Protein AF-0000000079816113 (afdb_homodimer)

Organism: NCBI:txid1608957

Solvent-accessible surface area (backbone atoms only — not comparable to full-atom values): 17857 Å² total; per-residue (Å²): 128,82,73,78,71,74,66,78,71,70,50,74,71,55,43,52,23,48,53,23,46,52,44,35,60,36,39,45,56,57,56,45,21,62,51,27,44,90,69,77,34,43,57,66,52,48,49,52,53,52,55,24,66,72,28,72,91,14,44,40,43,50,68,56,51,17,56,72,46,43,36,53,59,64,55,43,51,53,45,50,52,54,36,32,74,72,50,26,32,45,78,40,68,33,91,87,42,70,87,39,47,29,37,31,55,32,73,59,24,49,51,49,51,62,69,40,43,51,45,45,44,49,44,47,33,68,53,46,54,73,5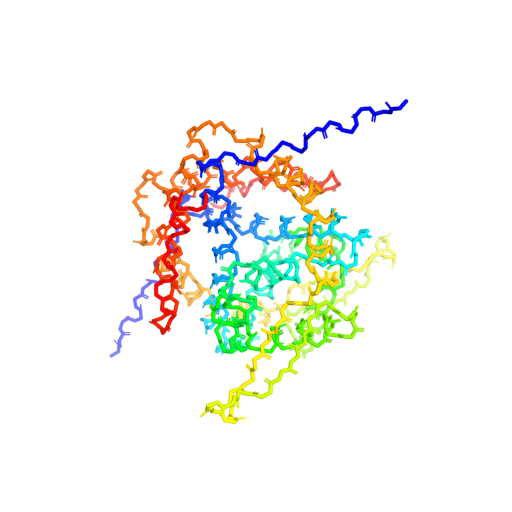7,39,55,74,68,28,42,52,18,33,23,53,29,24,43,42,30,31,63,73,57,53,61,85,82,49,69,76,74,68,68,84,64,82,77,119,128,80,71,77,72,74,64,78,72,71,51,73,69,54,42,52,22,50,53,22,45,52,45,35,61,35,40,45,55,57,56,45,22,62,53,28,45,90,70,77,34,41,56,67,54,48,48,52,54,51,55,23,66,73,28,73,93,14,44,39,43,52,68,56,50,17,56,72,46,42,36,52,60,65,57,43,52,52,46,49,53,54,36,32,76,72,50,26,31,46,80,40,68,33,92,88,43,72,87,38,48,29,37,32,56,30,73,59,24,51,51,50,49,61,68,40,42,53,44,47,44,50,44,47,34,66,53,46,53,72,56,39,55,71,69,30,43,52,19,32,23,54,29,24,44,40,30,33,64,73,56,52,59,86,81,48,69,76,74,68,68,84,62,85,75,120

Nearest PDB structures (foldseek):
  3zpl-assembly2_E  TM=9.167E-01  e=1.700E-12  Streptomyces coelicolor
  3zmd-assembly2_D  TM=9.221E-01  e=2.557E-12  Streptomyces coelicolor
  3zpl-assembly2_F  TM=9.227E-01  e=4.321E-12  Streptomyces coelicolor
  3zpl-assembly1_B  TM=9.334E-01  e=5.783E-12  Streptomyces coelicolor
  8ylg-assembly1_B  TM=8.982E-01  e=1.556E-09  Burkholderia thailandensis

Structure (mmCIF, N/CA/C/O backbone):
data_AF-0000000079816113-model_v1
#
loop_
_entity.id
_entity.type
_entity.pdbx_description
1 polymer 'Transcriptional regulator, MarR family'
#
loop_
_atom_site.group_PDB
_atom_site.id
_atom_site.type_symbol
_atom_site.label_atom_id
_atom_site.label_alt_id
_atom_site.label_comp_id
_atom_site.label_asym_id
_atom_site.label_entity_id
_atom_site.label_seq_id
_atom_site.pdbx_PDB_ins_code
_atom_site.Cartn_x
_atom_site.Cartn_y
_atom_site.Cartn_z
_atom_site.occupancy
_atom_site.B_iso_or_equiv
_atom_site.auth_seq_id
_atom_site.auth_comp_id
_atom_site.auth_asym_id
_atom_site.auth_atom_id
_atom_site.pdbx_PDB_model_num
ATOM 1 N N . MET A 1 1 ? -22.641 22.594 23.359 1 38.19 1 MET A N 1
ATOM 2 C CA . MET A 1 1 ? -21.375 22.922 22.703 1 38.19 1 MET A CA 1
ATOM 3 C C . MET A 1 1 ? -20.469 21.703 22.656 1 38.19 1 MET A C 1
ATOM 5 O O . MET A 1 1 ? -20.062 21.188 23.688 1 38.19 1 MET A O 1
ATOM 9 N N . THR A 1 2 ? -20.625 20.609 21.938 1 50.25 2 THR A N 1
ATOM 10 C CA . THR A 1 2 ? -19.984 19.297 22 1 50.25 2 THR A CA 1
ATOM 11 C C . THR A 1 2 ? -18.469 19.453 22.094 1 50.25 2 THR A C 1
ATOM 13 O O . THR A 1 2 ? -17.844 20.156 21.297 1 50.25 2 THR A O 1
AT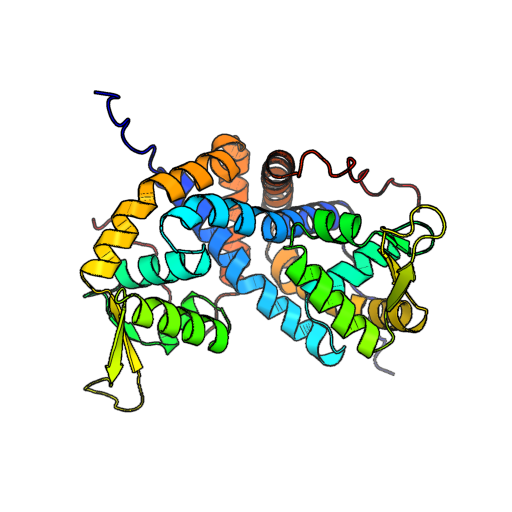OM 16 N N . ASP A 1 3 ? -17.891 19.656 23.188 1 50.06 3 ASP A N 1
ATOM 17 C CA . ASP A 1 3 ? -16.5 19.906 23.531 1 50.06 3 ASP A CA 1
ATOM 18 C C . ASP A 1 3 ? -15.555 19.203 22.562 1 50.06 3 ASP A C 1
ATOM 20 O O . ASP A 1 3 ? -15.57 17.984 22.453 1 50.06 3 ASP A O 1
ATOM 24 N N . ALA A 1 4 ? -15.359 19.797 21.469 1 59.28 4 ALA A N 1
ATOM 25 C CA . ALA A 1 4 ? -14.523 19.219 20.422 1 59.28 4 ALA A CA 1
ATOM 26 C C . ALA A 1 4 ? -13.297 18.531 21 1 59.28 4 ALA A C 1
ATOM 28 O O . ALA A 1 4 ? -12.453 19.172 21.641 1 59.28 4 ALA A O 1
ATOM 29 N N . GLU A 1 5 ? -13.398 17.328 21.547 1 74.31 5 GLU A N 1
ATOM 30 C CA . GLU A 1 5 ? -12.32 16.562 22.156 1 74.31 5 GLU A CA 1
ATOM 31 C C . GLU A 1 5 ? -11.039 16.656 21.328 1 74.31 5 GLU A C 1
ATOM 33 O O . GLU A 1 5 ? -11.102 16.703 20.094 1 74.31 5 GLU A O 1
ATOM 38 N N . GLU A 1 6 ? -9.961 17.172 21.953 1 88.5 6 GLU A N 1
ATOM 39 C CA . GLU A 1 6 ? -8.625 17.266 21.359 1 88.5 6 GLU A CA 1
ATOM 40 C C . GLU A 1 6 ? -8.234 15.984 20.641 1 88.5 6 GLU A C 1
ATOM 42 O O . GLU A 1 6 ? -8.484 14.891 21.141 1 88.5 6 GLU A O 1
ATOM 47 N N . PRO A 1 7 ? -7.844 16.234 19.406 1 91.44 7 PRO A N 1
ATOM 48 C CA . PRO A 1 7 ? -7.402 15.039 18.688 1 91.44 7 PRO A CA 1
ATOM 49 C C . PRO A 1 7 ? -6.414 14.195 19.484 1 91.44 7 PRO A C 1
ATOM 51 O O . PRO A 1 7 ? -5.637 14.734 20.281 1 91.44 7 PRO A O 1
ATOM 54 N N . ARG A 1 8 ? -6.555 12.859 19.531 1 94.44 8 ARG A N 1
ATOM 55 C CA . ARG A 1 8 ? -5.609 11.93 20.141 1 94.44 8 ARG A CA 1
ATOM 56 C C . ARG A 1 8 ? -4.355 11.781 19.281 1 94.44 8 ARG A C 1
ATOM 58 O O . ARG A 1 8 ? -4.156 10.75 18.641 1 94.44 8 ARG A O 1
ATOM 65 N N . TRP A 1 9 ? -3.518 12.727 19.328 1 96.75 9 TRP A N 1
ATOM 66 C CA . TRP A 1 9 ? -2.303 12.727 18.516 1 96.75 9 TRP A CA 1
ATOM 67 C C . TRP A 1 9 ? -1.416 11.531 18.875 1 96.75 9 TRP A C 1
ATOM 69 O O . TRP A 1 9 ? -1.467 11.023 19.984 1 96.75 9 TRP A O 1
ATOM 79 N N . LEU A 1 10 ? -0.651 11.141 17.938 1 97.81 10 LEU A N 1
ATOM 80 C CA . LEU A 1 10 ? 0.252 10.016 18.156 1 97.81 10 LEU A CA 1
ATOM 81 C C . LEU A 1 10 ? 1.446 10.438 19 1 97.81 10 LEU A C 1
ATOM 83 O O . LEU A 1 10 ? 1.984 11.531 18.828 1 97.81 10 LEU A O 1
ATOM 87 N N . ASP A 1 11 ? 1.817 9.578 19.969 1 97.56 11 ASP A N 1
ATOM 88 C CA . ASP A 1 11 ? 3.072 9.844 20.656 1 97.56 11 ASP A CA 1
ATOM 89 C C . ASP A 1 11 ? 4.273 9.484 19.781 1 97.56 11 ASP A C 1
ATOM 91 O O . ASP A 1 11 ? 4.109 8.953 18.688 1 97.56 11 ASP A O 1
ATOM 95 N N . PRO A 1 12 ? 5.516 9.836 20.156 1 96.94 12 PRO A N 1
ATOM 96 C CA . PRO A 1 12 ? 6.688 9.672 19.297 1 96.94 12 PRO A CA 1
ATOM 97 C C . PRO A 1 12 ? 6.891 8.219 18.859 1 96.94 12 PRO A C 1
ATOM 99 O O . PRO A 1 12 ? 7.258 7.969 17.703 1 96.94 12 PRO A O 1
ATOM 102 N N . THR A 1 13 ? 6.652 7.262 19.766 1 97.75 13 THR A N 1
ATOM 103 C CA . THR A 1 13 ? 6.805 5.852 19.422 1 97.75 13 THR A CA 1
ATOM 104 C C . THR A 1 13 ? 5.766 5.426 18.391 1 97.75 13 THR A C 1
ATOM 106 O O . THR A 1 13 ? 6.09 4.738 17.422 1 97.75 13 THR A O 1
ATOM 109 N N . GLN A 1 14 ? 4.531 5.855 18.609 1 98.44 14 GLN A N 1
ATOM 110 C CA . GLN A 1 14 ? 3.441 5.578 17.688 1 98.44 14 GLN A CA 1
ATOM 111 C C . GLN A 1 14 ? 3.701 6.207 16.328 1 98.44 14 GLN A C 1
ATOM 113 O O . GLN A 1 14 ? 3.504 5.566 15.289 1 98.44 14 GLN A O 1
ATOM 118 N N . MET A 1 15 ? 4.16 7.414 16.359 1 97.44 15 MET A N 1
ATOM 119 C CA . MET A 1 15 ? 4.449 8.141 15.133 1 97.44 15 MET A CA 1
ATOM 120 C C . MET A 1 15 ? 5.57 7.453 14.352 1 97.44 15 MET A C 1
ATOM 122 O O . MET A 1 15 ? 5.484 7.305 13.133 1 97.44 15 MET A O 1
ATOM 126 N N . ALA A 1 16 ? 6.586 7.008 15.039 1 96.31 16 ALA A N 1
ATOM 127 C CA . ALA A 1 16 ? 7.699 6.332 14.391 1 96.31 16 ALA A CA 1
ATOM 128 C C . ALA A 1 16 ? 7.23 5.062 13.68 1 96.31 16 ALA A C 1
ATOM 130 O O . ALA A 1 16 ? 7.59 4.82 12.523 1 96.31 16 ALA A O 1
ATOM 131 N N . ALA A 1 17 ? 6.422 4.262 14.359 1 98.19 17 ALA A N 1
ATOM 132 C CA . ALA A 1 17 ? 5.898 3.035 13.766 1 98.19 17 ALA A CA 1
ATOM 133 C C . ALA A 1 17 ? 5.023 3.34 12.555 1 98.19 17 ALA A C 1
ATOM 135 O O . ALA A 1 17 ? 5.125 2.674 11.523 1 98.19 17 ALA A O 1
ATOM 136 N N . TRP A 1 18 ? 4.203 4.359 12.672 1 97.81 18 TRP A N 1
ATOM 137 C CA . TRP A 1 18 ? 3.299 4.762 11.602 1 97.81 18 TRP A CA 1
ATOM 138 C C . TRP A 1 18 ? 4.078 5.211 10.367 1 97.81 18 TRP A C 1
ATOM 140 O O . TRP A 1 18 ? 3.816 4.75 9.258 1 97.81 18 TRP A O 1
ATOM 150 N N . VAL A 1 19 ? 5.043 6.035 10.547 1 93.62 19 VAL A N 1
ATOM 151 C CA . VAL A 1 19 ? 5.824 6.582 9.445 1 93.62 19 VAL A CA 1
ATOM 152 C C . VAL A 1 19 ? 6.566 5.453 8.727 1 93.62 19 VAL A C 1
ATOM 154 O O . VAL A 1 19 ? 6.617 5.426 7.492 1 93.62 19 VAL A O 1
ATOM 157 N N . ARG A 1 20 ? 7.094 4.52 9.469 1 96 20 ARG A N 1
ATOM 158 C CA . ARG A 1 20 ? 7.812 3.4 8.867 1 96 20 ARG A CA 1
ATOM 159 C C . ARG A 1 20 ? 6.859 2.496 8.086 1 96 20 ARG A C 1
ATOM 161 O O . ARG A 1 20 ? 7.207 1.996 7.016 1 96 20 ARG A O 1
ATOM 168 N N . LEU A 1 21 ? 5.668 2.281 8.617 1 97.38 21 LEU A N 1
ATOM 169 C CA . LEU A 1 21 ? 4.668 1.51 7.887 1 97.38 21 LEU A CA 1
ATOM 170 C C . LEU A 1 21 ? 4.289 2.205 6.586 1 97.38 21 LEU A C 1
ATOM 172 O O . LEU A 1 21 ? 4.199 1.563 5.535 1 97.38 21 LEU A O 1
ATOM 176 N N . VAL A 1 22 ? 4.07 3.486 6.617 1 93.56 22 VAL A N 1
ATOM 177 C CA . VAL A 1 22 ? 3.73 4.273 5.438 1 93.56 22 VAL A CA 1
ATOM 178 C C . VAL A 1 22 ? 4.848 4.164 4.402 1 93.56 22 VAL A C 1
ATOM 180 O O . VAL A 1 22 ? 4.582 3.99 3.209 1 93.56 22 VAL A O 1
ATOM 183 N N . GLN A 1 23 ? 6.113 4.234 4.828 1 91.62 23 GLN A N 1
ATOM 184 C CA . GLN A 1 23 ? 7.25 4.09 3.924 1 91.62 23 GLN A CA 1
ATOM 185 C C . GLN A 1 23 ? 7.242 2.727 3.24 1 91.62 23 GLN A C 1
ATOM 187 O O . GLN A 1 23 ? 7.469 2.631 2.031 1 91.62 23 GLN A O 1
ATOM 192 N N . VAL A 1 24 ? 7 1.738 3.994 1 95 24 VAL A N 1
ATOM 193 C CA . VAL A 1 24 ? 6.965 0.392 3.432 1 95 24 VAL A CA 1
ATOM 194 C C . VAL A 1 24 ? 5.832 0.288 2.412 1 95 24 VAL A C 1
ATOM 196 O O . VAL A 1 24 ? 6.023 -0.251 1.318 1 95 24 VAL A O 1
ATOM 199 N N . MET A 1 25 ? 4.676 0.831 2.748 1 92.88 25 MET A N 1
ATOM 200 C CA . MET A 1 25 ? 3.521 0.779 1.854 1 92.88 25 MET A CA 1
ATOM 201 C C . MET A 1 25 ? 3.795 1.548 0.566 1 92.88 25 MET A C 1
ATOM 203 O O . MET A 1 25 ? 3.283 1.19 -0.496 1 92.88 25 MET A O 1
ATOM 207 N N . ALA A 1 26 ? 4.613 2.539 0.647 1 88.31 26 ALA A N 1
ATOM 208 C CA . ALA A 1 26 ? 4.914 3.373 -0.514 1 88.31 26 ALA A CA 1
ATOM 209 C C . ALA A 1 26 ? 6.012 2.75 -1.368 1 88.31 26 ALA A C 1
ATOM 211 O O . ALA A 1 26 ? 5.965 2.812 -2.598 1 88.31 26 ALA A O 1
ATOM 212 N N . TRP A 1 27 ? 6.992 2.107 -0.722 1 90.5 27 TRP A N 1
ATOM 213 C CA . TRP A 1 27 ? 8.234 1.801 -1.425 1 90.5 27 TRP A CA 1
ATOM 214 C C . TRP A 1 27 ? 8.281 0.333 -1.834 1 90.5 27 TRP A C 1
ATOM 216 O O . TRP A 1 27 ? 8.977 -0.033 -2.781 1 90.5 27 TRP A O 1
ATOM 226 N N . LEU A 1 28 ? 7.547 -0.498 -1.197 1 94.06 28 LEU A N 1
ATOM 227 C CA . LEU A 1 28 ? 7.668 -1.932 -1.441 1 94.06 28 LEU A CA 1
ATOM 228 C C . LEU A 1 28 ? 6.965 -2.322 -2.738 1 94.06 28 LEU A C 1
ATOM 230 O O . LEU A 1 28 ? 7.535 -3.037 -3.566 1 94.06 28 LEU A O 1
ATOM 234 N N . PRO A 1 29 ? 5.738 -1.809 -3.043 1 91.69 29 PRO A N 1
ATOM 235 C CA . PRO A 1 29 ? 5.027 -2.256 -4.242 1 91.69 29 PRO A CA 1
ATOM 236 C C . PRO A 1 29 ? 5.793 -1.953 -5.531 1 91.69 29 PRO A C 1
ATOM 238 O O . PRO A 1 29 ? 5.961 -2.836 -6.375 1 91.69 29 PRO A O 1
ATOM 241 N N . PRO A 1 30 ? 6.414 -0.764 -5.703 1 89.62 30 PRO A N 1
ATOM 242 C CA . PRO A 1 30 ? 7.203 -0.535 -6.918 1 89.62 30 PRO A CA 1
ATOM 243 C C . PRO A 1 30 ? 8.391 -1.488 -7.039 1 89.62 30 PRO A C 1
ATOM 245 O O . PRO A 1 30 ? 8.758 -1.883 -8.148 1 89.62 30 PRO A O 1
ATOM 248 N N . LYS A 1 31 ? 8.992 -1.778 -5.922 1 92.81 31 LYS A N 1
ATOM 249 C CA . LYS A 1 31 ? 10.102 -2.729 -5.945 1 92.81 31 LYS A CA 1
ATOM 250 C C . LYS A 1 31 ? 9.633 -4.102 -6.418 1 92.81 31 LYS A C 1
ATOM 252 O O . LYS A 1 31 ? 10.297 -4.738 -7.246 1 92.81 31 LYS A O 1
ATOM 257 N N . LEU A 1 32 ? 8.539 -4.555 -5.938 1 95.81 32 LEU A N 1
ATOM 258 C CA . LEU A 1 32 ? 7.988 -5.844 -6.348 1 95.81 32 LEU A CA 1
ATOM 259 C C . LEU A 1 32 ? 7.559 -5.809 -7.809 1 95.81 32 LEU A C 1
ATOM 261 O O . LEU A 1 32 ? 7.723 -6.797 -8.531 1 95.81 32 LEU A O 1
ATOM 265 N N . ASP A 1 33 ? 7.016 -4.688 -8.273 1 94.81 33 ASP A N 1
ATOM 266 C CA . ASP A 1 33 ? 6.602 -4.527 -9.664 1 94.81 33 ASP A CA 1
ATOM 267 C C . ASP A 1 33 ? 7.785 -4.703 -10.617 1 94.81 33 ASP A C 1
ATOM 269 O O . ASP A 1 33 ? 7.641 -5.266 -11.703 1 94.81 33 ASP A O 1
ATOM 273 N N . GLU A 1 34 ? 8.93 -4.215 -10.18 1 94.44 34 GLU A N 1
ATOM 274 C CA . GLU A 1 34 ? 10.125 -4.34 -11.008 1 94.44 34 GLU A CA 1
ATOM 275 C C . GLU A 1 34 ? 10.43 -5.801 -11.32 1 94.44 34 GLU A C 1
ATOM 277 O O . GLU A 1 34 ? 10.781 -6.137 -12.453 1 94.44 34 GLU A O 1
ATOM 282 N N . ALA A 1 35 ? 10.266 -6.68 -10.344 1 96.44 35 ALA A N 1
ATOM 283 C CA . ALA A 1 35 ? 10.562 -8.102 -10.508 1 96.44 35 ALA A CA 1
ATOM 284 C C . ALA A 1 35 ? 9.516 -8.781 -11.375 1 96.44 35 ALA A C 1
ATOM 286 O O . ALA A 1 35 ? 9.773 -9.836 -11.961 1 96.44 35 ALA A O 1
ATOM 287 N N . LEU A 1 36 ? 8.336 -8.141 -11.508 1 97.94 36 LEU A N 1
ATOM 288 C CA . LEU A 1 36 ? 7.219 -8.781 -12.203 1 97.94 36 LEU A CA 1
ATOM 289 C C . LEU A 1 36 ? 7.07 -8.227 -13.617 1 97.94 36 LEU A C 1
ATOM 291 O O . LEU A 1 36 ? 6.379 -8.82 -14.445 1 97.94 36 LEU A O 1
ATOM 295 N N . LYS A 1 37 ? 7.805 -7.168 -13.859 1 97.25 37 LYS A N 1
ATOM 296 C CA . LYS A 1 37 ? 7.703 -6.465 -15.133 1 97.25 37 LYS A CA 1
ATOM 297 C C . LYS A 1 37 ? 8.023 -7.391 -16.297 1 97.25 37 LYS A C 1
ATOM 299 O O . LYS A 1 37 ? 7.285 -7.434 -17.281 1 97.25 37 LYS A O 1
ATOM 304 N N . PRO A 1 38 ? 9.062 -8.219 -16.219 1 98 38 PRO A N 1
ATOM 305 C CA . PRO A 1 38 ? 9.375 -9.109 -17.344 1 98 38 PRO A CA 1
ATOM 306 C C . PRO A 1 38 ? 8.266 -10.125 -17.625 1 98 38 PRO A C 1
ATOM 308 O O . PRO A 1 38 ? 8.219 -10.703 -18.703 1 98 38 PRO A O 1
ATOM 311 N N . HIS A 1 39 ? 7.383 -10.281 -16.734 1 98.31 39 HIS A N 1
ATOM 312 C CA . HIS A 1 39 ? 6.309 -11.258 -16.891 1 98.31 39 HIS A CA 1
ATOM 313 C C . HIS A 1 39 ? 5.012 -10.586 -17.328 1 98.31 39 HIS A C 1
ATOM 315 O O . HIS A 1 39 ? 3.975 -11.242 -17.453 1 98.31 39 HIS A O 1
ATOM 321 N N . GLY A 1 40 ? 5.09 -9.242 -17.5 1 97.94 40 GLY A N 1
ATOM 322 C CA . GLY A 1 40 ? 3.906 -8.508 -17.922 1 97.94 40 GLY A CA 1
ATOM 323 C C . GLY A 1 40 ? 2.873 -8.352 -16.828 1 97.94 40 GLY A C 1
ATOM 324 O O . GLY A 1 40 ? 1.677 -8.242 -17.094 1 97.94 40 GLY A O 1
ATOM 325 N N . LEU A 1 41 ? 3.293 -8.438 -15.562 1 97.88 41 LEU A N 1
ATOM 326 C CA . LEU A 1 41 ? 2.434 -8.336 -14.391 1 97.88 41 LEU A CA 1
ATOM 327 C C . LEU A 1 41 ? 2.908 -7.219 -13.461 1 97.88 41 LEU A C 1
ATOM 329 O O . LEU A 1 41 ? 4.102 -6.91 -13.422 1 97.88 41 LEU A O 1
ATOM 333 N N . ASN A 1 42 ? 2.041 -6.598 -12.773 1 95.19 42 ASN A N 1
ATOM 334 C CA . ASN A 1 42 ? 2.375 -5.859 -11.562 1 95.19 42 ASN A CA 1
ATOM 335 C C . ASN A 1 42 ? 1.931 -6.605 -10.305 1 95.19 42 ASN A C 1
ATOM 337 O O . ASN A 1 42 ? 1.334 -7.68 -10.398 1 95.19 42 ASN A O 1
ATOM 341 N N . THR A 1 43 ? 2.268 -6.062 -9.203 1 94 43 THR A N 1
ATOM 342 C CA . THR A 1 43 ? 2.045 -6.746 -7.934 1 94 43 THR A CA 1
ATOM 343 C C . THR A 1 43 ? 0.558 -7.008 -7.711 1 94 43 THR A C 1
ATOM 345 O O . THR A 1 43 ? 0.175 -8.078 -7.227 1 94 43 THR A O 1
ATOM 348 N N . PHE A 1 44 ? -0.263 -6.102 -8.094 1 91.69 44 PHE A N 1
ATOM 349 C CA . PHE A 1 44 ? -1.7 -6.262 -7.906 1 91.69 44 PHE A CA 1
ATOM 350 C C . PHE A 1 44 ? -2.242 -7.367 -8.805 1 91.69 44 PHE A C 1
ATOM 352 O O . PHE A 1 44 ? -2.969 -8.25 -8.344 1 91.69 44 PHE A O 1
ATOM 359 N N . GLU A 1 45 ? -1.898 -7.355 -10.047 1 95.06 45 GLU A N 1
ATOM 360 C CA . GLU A 1 45 ? -2.309 -8.383 -10.992 1 95.06 45 GLU A CA 1
ATOM 361 C C . GLU A 1 45 ? -1.807 -9.758 -10.57 1 95.06 45 GLU A C 1
ATOM 363 O O . GLU A 1 45 ? -2.541 -10.75 -10.648 1 95.06 45 GLU A O 1
ATOM 368 N N . TYR A 1 46 ? -0.578 -9.828 -10.156 1 96.25 46 TYR A N 1
ATOM 369 C CA . TYR A 1 46 ? -0.029 -11.078 -9.641 1 96.25 46 TYR A CA 1
ATOM 370 C C . TYR A 1 46 ? -0.86 -11.594 -8.469 1 96.25 46 TYR A C 1
ATOM 372 O O . TYR A 1 46 ? -1.188 -12.781 -8.414 1 96.25 46 TYR A O 1
ATOM 380 N N . GLY A 1 47 ? -1.246 -10.734 -7.562 1 93.44 47 GLY A N 1
ATOM 381 C CA . GLY A 1 47 ? -2.096 -11.094 -6.438 1 93.44 47 GLY A CA 1
ATOM 382 C C . GLY A 1 47 ? -3.439 -11.656 -6.863 1 93.44 47 GLY A C 1
ATOM 383 O O . GLY A 1 47 ? -3.957 -12.586 -6.234 1 93.44 47 GLY A O 1
ATOM 384 N N . ILE A 1 48 ? -3.977 -11.086 -7.855 1 92.81 48 ILE A N 1
ATOM 385 C CA . ILE A 1 48 ? -5.242 -11.586 -8.383 1 92.81 48 ILE A CA 1
ATOM 386 C C . ILE A 1 48 ? -5.066 -13.016 -8.875 1 92.81 48 ILE A C 1
ATOM 388 O O . ILE A 1 48 ? -5.879 -13.891 -8.562 1 92.81 48 ILE A O 1
ATOM 392 N N . LEU A 1 49 ? -4.012 -13.297 -9.648 1 95.5 49 LEU A N 1
ATOM 393 C CA . LEU A 1 49 ? -3.766 -14.641 -10.164 1 95.5 49 LEU A CA 1
ATOM 394 C C . LEU A 1 49 ? -3.551 -15.625 -9.016 1 95.5 49 LEU A C 1
ATOM 396 O O . LEU A 1 49 ? -4.035 -16.75 -9.07 1 95.5 49 LEU A O 1
ATOM 400 N N . VAL A 1 50 ? -2.838 -15.195 -7.992 1 93.56 50 VAL A N 1
ATOM 401 C CA . VAL A 1 50 ? -2.609 -16.031 -6.82 1 93.56 50 VAL A CA 1
ATOM 402 C C . VAL A 1 50 ? -3.941 -16.375 -6.156 1 93.56 50 VAL A C 1
ATOM 404 O O . VAL A 1 50 ? -4.199 -17.531 -5.828 1 93.56 50 VAL A O 1
ATOM 407 N N . SER A 1 51 ? -4.77 -15.336 -5.961 1 91.06 51 SER A N 1
ATOM 408 C CA . SER A 1 51 ? -6.074 -15.539 -5.336 1 91.06 51 SER A CA 1
ATOM 409 C C . SER A 1 51 ? -6.922 -16.531 -6.125 1 91.06 51 SER A C 1
ATOM 411 O O . 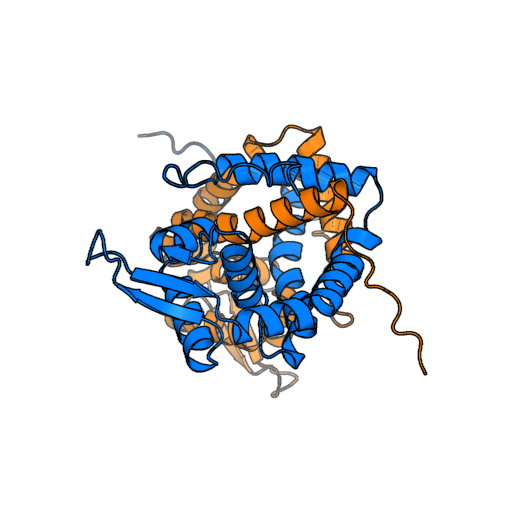SER A 1 51 ? -7.594 -17.375 -5.543 1 91.06 51 SER A O 1
ATOM 413 N N . LEU A 1 52 ? -6.871 -16.422 -7.426 1 93.31 52 LEU A N 1
ATOM 414 C CA . LEU A 1 52 ? -7.625 -17.328 -8.289 1 93.31 52 LEU A CA 1
ATOM 415 C C . LEU A 1 52 ? -7.059 -18.734 -8.211 1 93.31 52 LEU A C 1
ATOM 417 O O . LEU A 1 52 ? -7.812 -19.719 -8.164 1 93.31 52 LEU A O 1
ATOM 421 N N . SER A 1 53 ? -5.762 -18.828 -8.242 1 93.75 53 SER A N 1
ATOM 422 C CA . SER A 1 53 ? -5.102 -20.141 -8.203 1 93.75 53 SER A CA 1
ATOM 423 C C . SER A 1 53 ? -5.434 -20.891 -6.922 1 93.75 53 SER A C 1
ATOM 425 O O . SER A 1 53 ? -5.508 -22.125 -6.922 1 93.75 53 SER A O 1
ATOM 427 N N . ASP A 1 54 ? -5.68 -20.172 -5.84 1 89.25 54 ASP A N 1
ATOM 428 C CA . ASP A 1 54 ? -5.953 -20.766 -4.535 1 89.25 54 ASP A CA 1
ATOM 429 C C . ASP A 1 54 ? -7.426 -21.156 -4.406 1 89.25 54 ASP A C 1
ATOM 431 O O . ASP A 1 54 ? -7.801 -21.891 -3.49 1 89.25 54 ASP A O 1
ATOM 435 N N . ALA A 1 55 ? -8.227 -20.625 -5.262 1 89.62 55 ALA A N 1
ATOM 436 C CA . ALA A 1 55 ? -9.664 -20.875 -5.195 1 89.62 55 ALA A CA 1
ATOM 437 C C . ALA A 1 55 ? -10.016 -22.25 -5.781 1 89.62 55 ALA A C 1
ATOM 439 O O . ALA A 1 55 ? -9.328 -22.734 -6.684 1 89.62 55 ALA A O 1
ATOM 440 N N . PRO A 1 56 ? -11.07 -22.75 -5.234 1 86.56 56 PRO A N 1
ATOM 441 C CA . PRO A 1 56 ? -11.539 -24 -5.855 1 86.56 56 PRO A CA 1
ATOM 442 C C . PRO A 1 56 ? -11.781 -23.859 -7.355 1 86.56 56 PRO A C 1
ATOM 444 O O . PRO A 1 56 ? -12.453 -22.906 -7.789 1 86.56 56 PRO A O 1
ATOM 447 N N . ASN A 1 57 ? -11.211 -24.719 -8.156 1 86.12 57 ASN A N 1
ATOM 448 C CA . ASN A 1 57 ? -11.344 -24.781 -9.602 1 86.12 57 ASN A CA 1
ATOM 449 C C . ASN A 1 57 ? -10.812 -23.531 -10.273 1 86.12 57 ASN A C 1
ATOM 451 O O . ASN A 1 57 ? -11.109 -23.266 -11.445 1 86.12 57 ASN A O 1
ATOM 455 N N . GLY A 1 58 ? -10.219 -22.656 -9.523 1 89 58 GLY A N 1
ATOM 456 C CA . GLY A 1 58 ? -9.664 -21.438 -10.078 1 89 58 GLY A CA 1
ATOM 457 C C . GLY A 1 58 ? -10.727 -20.391 -10.406 1 89 58 GLY A C 1
ATOM 458 O O . GLY A 1 58 ? -10.516 -19.547 -11.273 1 89 58 GLY A O 1
ATOM 459 N N . GLN A 1 59 ? -11.867 -20.547 -9.758 1 89.62 59 GLN A N 1
ATOM 460 C CA . GLN A 1 59 ? -12.992 -19.672 -10.039 1 89.62 59 GLN A CA 1
ATOM 461 C C . GLN A 1 59 ? -13.391 -18.859 -8.805 1 89.62 59 GLN A C 1
ATOM 463 O O . GLN A 1 59 ? -13.414 -19.391 -7.695 1 89.62 59 GLN A O 1
ATOM 468 N N . VAL A 1 60 ? -13.523 -17.594 -9.016 1 89.25 60 VAL A N 1
ATOM 469 C CA . VAL A 1 60 ? -13.922 -16.719 -7.918 1 89.25 60 VAL A CA 1
ATOM 470 C C . VAL A 1 60 ? -14.898 -15.672 -8.43 1 89.25 60 VAL A C 1
ATOM 472 O O . VAL A 1 60 ? -14.688 -15.086 -9.5 1 89.25 60 VAL A O 1
ATOM 475 N N . PRO A 1 61 ? -16.016 -15.43 -7.746 1 87 61 PRO A N 1
ATOM 476 C CA . PRO A 1 61 ? -16.812 -14.258 -8.109 1 87 61 PRO A CA 1
ATOM 477 C C . PRO A 1 61 ? -16.031 -12.953 -8.039 1 87 61 PRO A C 1
ATOM 479 O O . PRO A 1 61 ? -15.188 -12.781 -7.156 1 87 61 PRO A O 1
ATOM 482 N N . VAL A 1 62 ? -16.328 -12.086 -8.992 1 83 62 VAL A N 1
ATOM 483 C CA . VAL A 1 62 ? -15.648 -10.797 -9.039 1 83 62 VAL A CA 1
ATOM 484 C C . VAL A 1 62 ? -15.797 -10.086 -7.691 1 83 62 VAL A C 1
ATOM 486 O O . VAL A 1 62 ? -14.859 -9.453 -7.207 1 83 62 VAL A O 1
ATOM 489 N N . SER A 1 63 ? -16.938 -10.234 -7.074 1 81.5 63 SER A N 1
ATOM 490 C CA . SER A 1 63 ? -17.203 -9.586 -5.793 1 81.5 63 SER A CA 1
ATOM 491 C C . SER A 1 63 ? -16.281 -10.125 -4.703 1 81.5 63 SER A C 1
ATOM 493 O O . SER A 1 63 ? -15.812 -9.375 -3.848 1 81.5 63 SER A O 1
ATOM 495 N N . THR A 1 64 ? -16.016 -11.398 -4.781 1 82.31 64 THR A N 1
ATOM 496 C CA . THR A 1 64 ? -15.125 -12.039 -3.822 1 82.31 64 THR A CA 1
ATOM 497 C C . THR A 1 64 ? -13.68 -11.594 -4.047 1 82.31 64 THR A C 1
ATOM 499 O O . THR A 1 64 ? -12.945 -11.344 -3.09 1 82.31 64 THR A O 1
ATOM 502 N N . LEU A 1 65 ? -13.328 -11.508 -5.27 1 84.38 65 LEU A N 1
ATOM 503 C CA . LEU A 1 65 ? -11.992 -11.039 -5.617 1 84.38 65 LEU A CA 1
ATOM 504 C C . LEU A 1 65 ? -11.781 -9.602 -5.148 1 84.38 65 LEU A C 1
ATOM 506 O O . LEU A 1 65 ? -10.727 -9.266 -4.609 1 84.38 65 LEU A O 1
ATOM 510 N N . ALA A 1 66 ? -12.797 -8.781 -5.355 1 80.94 66 ALA A N 1
ATOM 511 C CA . ALA A 1 66 ? -12.742 -7.383 -4.934 1 80.94 66 ALA A CA 1
ATOM 512 C C . ALA A 1 66 ? -12.641 -7.27 -3.414 1 80.94 66 ALA A C 1
ATOM 514 O O . ALA A 1 66 ? -11.883 -6.449 -2.895 1 80.94 66 ALA A O 1
ATOM 515 N N . ALA A 1 67 ? -13.344 -8.141 -2.758 1 75.88 67 ALA A N 1
ATOM 516 C CA . ALA A 1 67 ? -13.328 -8.141 -1.298 1 75.88 67 ALA A CA 1
ATOM 517 C C . ALA A 1 67 ? -11.961 -8.555 -0.768 1 75.88 67 ALA A C 1
ATOM 519 O O . ALA A 1 67 ? -11.461 -7.988 0.209 1 75.88 67 ALA A O 1
ATOM 520 N N . ARG A 1 68 ? -11.391 -9.508 -1.472 1 73.56 68 ARG A N 1
ATOM 521 C CA . ARG A 1 68 ? -10.086 -10.016 -1.064 1 73.56 68 ARG A CA 1
ATOM 522 C C . ARG A 1 68 ? -8.984 -9 -1.359 1 73.56 68 ARG A C 1
ATOM 524 O O . ARG A 1 68 ? -8.039 -8.852 -0.581 1 73.56 68 ARG A O 1
ATOM 531 N N . ALA A 1 69 ? -9.188 -8.398 -2.418 1 67.5 69 ALA A N 1
ATOM 532 C CA . ALA A 1 69 ? -8.156 -7.461 -2.842 1 67.5 69 ALA A CA 1
ATOM 533 C C . ALA A 1 69 ? -8.383 -6.086 -2.219 1 67.5 69 ALA A C 1
ATOM 535 O O . ALA A 1 69 ? -7.531 -5.199 -2.332 1 67.5 69 ALA A O 1
ATOM 536 N N . ARG A 1 70 ? -9.586 -6.047 -1.194 1 58.03 70 ARG A N 1
ATOM 537 C CA . ARG A 1 70 ? -10.102 -4.789 -0.664 1 58.03 70 ARG A CA 1
ATOM 538 C C . ARG A 1 70 ? -9.656 -3.609 -1.517 1 58.03 70 ARG A C 1
ATOM 540 O O . ARG A 1 70 ? -9.422 -2.516 -0.998 1 58.03 70 ARG A O 1
ATOM 547 N N . GLY A 1 71 ? -9.164 -3.986 -2.701 1 60.31 71 GLY A N 1
ATOM 548 C CA . GLY A 1 71 ? -9.125 -2.922 -3.689 1 60.31 71 GLY A CA 1
ATOM 549 C C . GLY A 1 71 ? -10.5 -2.426 -4.09 1 60.31 71 GLY A C 1
ATOM 550 O O . GLY A 1 71 ? -11.516 -3.029 -3.73 1 60.31 71 GLY A O 1
ATOM 551 N N . SER A 1 72 ? -10.531 -1.32 -4.477 1 66.75 72 SER A N 1
ATOM 552 C CA . SER A 1 72 ? -11.781 -0.843 -5.066 1 66.75 72 SER A CA 1
ATOM 553 C C . SER A 1 72 ? -12.273 -1.785 -6.156 1 66.75 72 SER A C 1
ATOM 555 O O . SER A 1 72 ? -11.469 -2.41 -6.855 1 66.75 72 SER A O 1
ATOM 557 N N . GLN A 1 73 ? -13.477 -2.125 -6.047 1 75.12 73 GLN A N 1
ATOM 558 C CA . GLN A 1 73 ? -14.125 -2.879 -7.121 1 75.12 73 GLN A CA 1
ATOM 559 C C . GLN A 1 73 ? -13.648 -2.406 -8.492 1 75.12 73 GLN A C 1
ATOM 561 O O . GLN A 1 73 ? -13.406 -3.219 -9.383 1 75.12 73 GLN A O 1
ATOM 566 N N . SER A 1 74 ? -13.398 -1.162 -8.539 1 80.69 74 SER A N 1
ATOM 567 C CA . SER A 1 74 ? -12.938 -0.592 -9.805 1 80.69 74 SER A CA 1
ATOM 568 C C . SER A 1 74 ? -11.531 -1.073 -10.141 1 80.69 74 SER A C 1
ATOM 570 O O . SER A 1 74 ? -11.25 -1.425 -11.289 1 80.69 74 SER A O 1
ATOM 572 N N . ARG A 1 75 ? -10.625 -1.137 -9.148 1 84.12 75 ARG A N 1
ATOM 573 C CA . ARG A 1 75 ? -9.258 -1.58 -9.375 1 84.12 75 ARG A CA 1
ATOM 574 C C . ARG A 1 75 ? -9.219 -3.047 -9.789 1 84.12 75 ARG A C 1
ATOM 576 O O . ARG A 1 75 ? -8.461 -3.42 -10.688 1 84.12 75 ARG A O 1
ATOM 583 N N . VAL A 1 76 ? -10.031 -3.836 -9.18 1 88.56 76 VAL A N 1
ATOM 584 C CA . VAL A 1 76 ? -10.102 -5.262 -9.484 1 88.56 76 VAL A CA 1
ATOM 585 C C . VAL A 1 76 ? -10.68 -5.465 -10.883 1 88.56 76 VAL A C 1
ATOM 587 O O . VAL A 1 76 ? -10.148 -6.246 -11.672 1 88.56 76 VAL A O 1
ATOM 590 N N . SER A 1 77 ? -11.734 -4.73 -11.18 1 88.5 77 SER A N 1
ATOM 591 C CA . SER A 1 77 ? -12.359 -4.848 -12.492 1 88.5 77 SER A CA 1
ATOM 592 C C . SER A 1 77 ? -11.391 -4.473 -13.602 1 88.5 77 SER A C 1
ATOM 594 O O . SER A 1 77 ? -11.281 -5.18 -14.609 1 88.5 77 SER A O 1
ATOM 596 N N . HIS A 1 78 ? -10.68 -3.459 -13.406 1 91.75 78 HIS A N 1
ATOM 597 C CA . HIS A 1 78 ? -9.703 -3.018 -14.406 1 91.75 78 HIS A CA 1
ATOM 598 C C . HIS A 1 78 ? -8.578 -4.035 -14.562 1 91.75 78 HIS A C 1
ATOM 600 O O . HIS A 1 78 ? -8.156 -4.328 -15.688 1 91.75 78 HIS A O 1
ATOM 606 N N . ALA A 1 79 ? -8.125 -4.539 -13.469 1 93.81 79 ALA A N 1
ATOM 607 C CA . ALA A 1 79 ? -7.062 -5.547 -13.516 1 93.81 79 ALA A CA 1
ATOM 608 C C . ALA A 1 79 ? -7.543 -6.812 -14.227 1 93.81 79 ALA A C 1
ATOM 610 O O . ALA A 1 79 ? -6.82 -7.387 -15.039 1 93.81 79 ALA A O 1
ATOM 611 N N . VAL A 1 80 ? -8.75 -7.184 -13.93 1 94.12 80 VAL A N 1
ATOM 612 C CA . VAL A 1 80 ? -9.328 -8.375 -14.555 1 94.12 80 VAL A CA 1
ATOM 613 C C . VAL A 1 80 ? -9.469 -8.156 -16.062 1 94.12 80 VAL A C 1
ATOM 615 O O . VAL A 1 80 ? -9.188 -9.055 -16.859 1 94.12 80 VAL A O 1
ATOM 618 N N . THR A 1 81 ? -9.867 -6.977 -16.422 1 95.44 81 THR A N 1
ATOM 619 C CA . THR A 1 81 ? -9.984 -6.633 -17.844 1 95.44 81 THR A CA 1
ATOM 620 C C . THR A 1 81 ? -8.633 -6.742 -18.531 1 95.44 81 THR A C 1
ATOM 622 O O . THR A 1 81 ? -8.531 -7.324 -19.625 1 95.44 81 THR A O 1
ATOM 625 N N . ARG A 1 82 ? -7.578 -6.309 -17.953 1 97.31 82 ARG A N 1
ATOM 626 C CA . ARG A 1 82 ? -6.234 -6.367 -18.516 1 97.31 82 ARG A CA 1
ATOM 627 C C . ARG A 1 82 ? -5.734 -7.805 -18.609 1 97.31 82 ARG A C 1
ATOM 629 O O . ARG A 1 82 ? -5.164 -8.211 -19.625 1 97.31 82 ARG A O 1
ATOM 636 N N . LEU A 1 83 ? -5.992 -8.555 -17.562 1 97.81 83 LEU A N 1
ATOM 637 C CA . LEU A 1 83 ? -5.566 -9.945 -17.516 1 97.81 83 LEU A CA 1
ATOM 638 C C . LEU A 1 83 ? -6.332 -10.781 -18.531 1 97.81 83 LEU A C 1
ATOM 640 O O . LEU A 1 83 ? -5.777 -11.711 -19.125 1 97.81 83 LEU A O 1
ATOM 644 N N . GLN A 1 84 ? -7.574 -10.398 -18.719 1 97.88 84 GLN A N 1
ATOM 645 C CA . GLN A 1 84 ? -8.383 -11.078 -19.734 1 97.88 84 GLN A CA 1
ATOM 646 C C . GLN A 1 84 ? -7.879 -10.781 -21.141 1 97.88 84 GLN A C 1
ATOM 648 O O . GLN A 1 84 ? -7.832 -11.672 -21.984 1 97.88 84 GLN A O 1
ATOM 653 N N . ALA A 1 85 ? -7.547 -9.586 -21.359 1 98.06 85 ALA A N 1
ATOM 654 C CA . ALA A 1 85 ? -7.008 -9.188 -22.656 1 98.06 85 ALA A CA 1
ATOM 655 C C . ALA A 1 85 ? -5.734 -9.969 -22.984 1 98.06 85 ALA A C 1
ATOM 657 O O . ALA A 1 85 ? -5.457 -10.258 -24.156 1 98.06 85 ALA A O 1
ATOM 658 N N . LYS A 1 86 ? -4.973 -10.391 -21.984 1 98 86 LYS A N 1
ATOM 659 C CA . LYS A 1 86 ? -3.742 -11.156 -22.141 1 98 86 LYS A CA 1
ATOM 660 C C . LYS A 1 86 ? -4.031 -12.656 -22.234 1 98 86 LYS A C 1
ATOM 662 O O . LYS A 1 86 ? -3.125 -13.453 -22.469 1 98 86 LYS A O 1
ATOM 667 N N . GLY A 1 87 ? -5.316 -12.945 -21.969 1 98.31 87 GLY A N 1
ATOM 668 C CA . GLY A 1 87 ? -5.73 -14.344 -22.047 1 98.31 87 GLY A CA 1
ATOM 669 C C . GLY A 1 87 ? -5.449 -15.109 -20.766 1 98.31 87 GLY A C 1
ATOM 670 O O . GLY A 1 87 ? -5.484 -16.344 -20.75 1 98.31 87 GLY A O 1
ATOM 671 N N . TRP A 1 88 ? -5.164 -14.469 -19.641 1 98.5 88 TRP A N 1
ATOM 672 C CA . TRP A 1 88 ? -4.707 -15.133 -18.422 1 98.5 88 TRP A CA 1
ATOM 673 C C . TRP A 1 88 ? -5.875 -15.406 -17.484 1 98.5 88 TRP A C 1
ATOM 675 O O . TRP A 1 88 ? -5.754 -16.203 -16.547 1 98.5 88 TRP A O 1
ATOM 685 N N . VAL A 1 89 ? -7.02 -14.68 -17.672 1 98 89 VAL A N 1
ATOM 686 C CA . VAL A 1 89 ? -8.266 -14.977 -16.984 1 98 89 VAL A CA 1
ATOM 687 C C . VAL A 1 89 ? -9.438 -14.906 -17.969 1 98 89 VAL A C 1
ATOM 689 O O . VAL A 1 89 ? -9.289 -14.391 -19.078 1 98 89 VAL A O 1
ATOM 692 N N . CYS A 1 90 ? -10.5 -15.461 -17.578 1 96.88 90 CYS A N 1
ATOM 693 C CA . CYS A 1 90 ? -11.742 -15.391 -18.344 1 96.88 90 CYS A CA 1
ATOM 694 C C . CYS A 1 90 ? -12.914 -15.031 -17.438 1 96.88 90 CYS A C 1
ATOM 696 O O . CYS A 1 90 ? -13 -15.508 -16.297 1 96.88 90 CYS A O 1
ATOM 698 N N . ARG A 1 91 ? -13.758 -14.188 -17.953 1 93.88 91 ARG A N 1
ATOM 699 C CA . ARG A 1 91 ? -14.984 -13.82 -17.25 1 93.88 91 ARG A CA 1
ATOM 700 C C . ARG A 1 91 ? -16.188 -14.57 -17.828 1 93.88 91 ARG A C 1
ATOM 702 O O . ARG A 1 91 ? -16.297 -14.742 -19.047 1 93.88 91 ARG A O 1
ATOM 709 N N . SER A 1 92 ? -16.953 -15.016 -16.922 1 91 92 SER A N 1
ATOM 710 C CA . SER A 1 92 ? -18.203 -15.648 -17.344 1 91 92 SER A CA 1
ATOM 711 C C . SER A 1 92 ? -19.344 -15.328 -16.375 1 91 92 SER A C 1
ATOM 713 O O . SER A 1 92 ? -19.109 -14.922 -15.242 1 91 92 SER A O 1
ATOM 715 N N . ALA A 1 93 ? -20.562 -15.383 -16.938 1 86.19 93 ALA A N 1
ATOM 716 C CA . ALA A 1 93 ? -21.734 -15.25 -16.062 1 86.19 93 ALA A CA 1
ATOM 717 C C . ALA A 1 93 ? -21.938 -16.516 -15.234 1 86.19 93 ALA A C 1
ATOM 719 O O . ALA A 1 93 ? -21.672 -17.625 -15.695 1 86.19 93 ALA A O 1
ATOM 720 N N . SER A 1 94 ? -22.328 -16.25 -13.977 1 80.44 94 SER A N 1
ATOM 721 C CA . SER A 1 94 ? -22.656 -17.391 -13.141 1 80.44 94 SER A CA 1
ATOM 722 C C . SER A 1 94 ? -23.859 -18.156 -13.688 1 80.44 94 SER A C 1
ATOM 724 O O . SER A 1 94 ? -24.797 -17.547 -14.195 1 80.44 94 SER A O 1
ATOM 726 N N . THR A 1 95 ? -23.781 -19.406 -13.578 1 76.44 95 THR A N 1
ATOM 727 C CA . THR A 1 95 ? -24.891 -20.25 -14.023 1 76.44 95 THR A CA 1
ATOM 728 C C . THR A 1 95 ? -26.031 -20.219 -13 1 76.44 95 THR A C 1
ATOM 730 O O . THR A 1 95 ? -27.172 -20.516 -13.336 1 76.44 95 THR A O 1
ATOM 733 N N . THR A 1 96 ? -25.688 -19.844 -11.789 1 78.81 96 THR A N 1
ATOM 734 C CA . THR A 1 96 ? -26.656 -19.906 -10.703 1 78.81 96 THR A CA 1
ATOM 735 C C . THR A 1 96 ? -27.25 -18.531 -10.43 1 78.81 96 THR A C 1
ATOM 737 O O . THR A 1 96 ? -28.391 -18.406 -9.992 1 78.81 96 THR A O 1
ATOM 740 N N . ASP A 1 97 ? -26.469 -17.547 -10.57 1 75.69 97 ASP A N 1
ATOM 741 C CA . ASP A 1 97 ? -26.875 -16.156 -10.391 1 75.69 97 ASP A CA 1
ATOM 742 C C . ASP A 1 97 ? -26.344 -15.266 -11.516 1 75.69 97 ASP A C 1
ATOM 744 O O . ASP A 1 97 ? -25.172 -14.867 -11.5 1 75.69 97 ASP A O 1
ATOM 748 N N . ARG A 1 98 ? -27.156 -15.047 -12.508 1 73.75 98 ARG A N 1
ATOM 749 C CA . ARG A 1 98 ? -26.766 -14.352 -13.727 1 73.75 98 ARG A CA 1
ATOM 750 C C . ARG A 1 98 ? -26.203 -12.969 -13.414 1 73.75 98 ARG A C 1
ATOM 752 O O . ARG A 1 98 ? -25.484 -12.391 -14.227 1 73.75 98 ARG A O 1
ATOM 759 N N . ARG A 1 99 ? -26.406 -12.5 -12.203 1 72.75 99 ARG A N 1
ATOM 760 C CA . ARG A 1 99 ? -25.922 -11.172 -11.828 1 72.75 99 ARG A CA 1
ATOM 761 C C . ARG A 1 99 ? -24.469 -11.234 -11.359 1 72.75 99 ARG A C 1
ATOM 763 O O . ARG A 1 99 ? -23.797 -10.211 -11.297 1 72.75 99 ARG A O 1
ATOM 770 N N . LEU A 1 100 ? -24.078 -12.477 -11.141 1 81.56 100 LEU A N 1
ATOM 771 C CA . LEU A 1 100 ? -22.703 -12.641 -10.648 1 81.56 100 LEU A CA 1
ATOM 772 C C . LEU A 1 100 ? -21.75 -12.938 -11.797 1 81.56 100 LEU A C 1
ATOM 774 O O . LEU A 1 100 ? -22.047 -13.758 -12.672 1 81.56 100 LEU A O 1
ATOM 778 N N . SER A 1 101 ? -20.734 -12.125 -11.867 1 89.44 101 SER A N 1
ATOM 779 C CA . SER A 1 101 ? -19.641 -12.391 -12.805 1 89.44 101 SER A CA 1
ATOM 780 C C . SER A 1 101 ? -18.547 -13.227 -12.156 1 89.44 101 SER A C 1
ATOM 782 O O . SER A 1 101 ? -18.125 -12.938 -11.031 1 89.44 101 SER A O 1
ATOM 784 N N . ILE A 1 102 ? -18.188 -14.344 -12.875 1 92.81 102 ILE A N 1
ATOM 785 C CA . ILE A 1 102 ? -17.156 -15.25 -12.375 1 92.81 102 ILE A CA 1
ATOM 786 C C . ILE A 1 102 ? -15.867 -15.062 -13.164 1 92.81 102 ILE A C 1
ATOM 788 O O . ILE A 1 102 ? -15.898 -14.938 -14.391 1 92.81 102 ILE A O 1
ATOM 792 N N . VAL A 1 103 ? -14.805 -14.984 -12.422 1 95.44 103 VAL A N 1
ATOM 793 C CA . VAL A 1 103 ? -13.484 -14.938 -13.031 1 95.44 103 VAL A CA 1
ATOM 794 C C . VAL A 1 103 ? -12.789 -16.297 -12.875 1 95.44 103 VAL A C 1
ATOM 796 O O . VAL A 1 103 ? -12.797 -16.875 -11.781 1 95.44 103 VAL A O 1
ATOM 799 N N . THR A 1 104 ? -12.242 -16.766 -13.969 1 96.19 104 THR A N 1
ATOM 800 C CA . THR A 1 104 ? -11.57 -18.062 -13.969 1 96.19 104 THR A CA 1
ATOM 801 C C . THR A 1 104 ? -10.117 -17.922 -14.422 1 96.19 104 THR A C 1
ATOM 803 O O . THR A 1 104 ? -9.828 -17.203 -15.375 1 96.19 104 THR A O 1
ATOM 806 N N . LEU A 1 105 ? -9.258 -18.562 -13.68 1 97.31 105 LEU A N 1
ATOM 807 C CA . LEU A 1 105 ? -7.855 -18.656 -14.086 1 97.31 105 LEU A CA 1
ATOM 808 C C . LEU A 1 105 ? -7.688 -19.609 -15.266 1 97.31 105 LEU A C 1
ATOM 810 O O . LEU A 1 105 ? -8.094 -20.766 -15.188 1 97.31 105 LEU A O 1
ATOM 814 N N . THR A 1 106 ? -7.117 -19.141 -16.375 1 98 106 THR A N 1
ATOM 815 C CA . THR A 1 106 ? -6.875 -20 -17.531 1 98 106 THR A CA 1
ATOM 816 C C . THR A 1 106 ? -5.574 -20.781 -17.359 1 98 106 THR A C 1
ATOM 818 O O . THR A 1 106 ? -4.801 -20.516 -16.438 1 98 106 THR A O 1
ATOM 821 N N . ASP A 1 107 ? -5.336 -21.719 -18.281 1 97.75 107 ASP A N 1
ATOM 822 C CA . ASP A 1 107 ? -4.07 -22.438 -18.297 1 97.75 107 ASP A CA 1
ATOM 823 C C . ASP A 1 107 ? -2.898 -21.5 -18.578 1 97.75 107 ASP A C 1
ATOM 825 O O . ASP A 1 107 ? -1.828 -21.641 -17.984 1 97.75 107 ASP A O 1
ATOM 829 N N . ALA A 1 108 ? -3.166 -20.594 -19.453 1 98.31 108 ALA A N 1
ATOM 830 C CA . ALA A 1 108 ? -2.135 -19.609 -19.766 1 98.31 108 ALA A CA 1
ATOM 831 C C . ALA A 1 108 ? -1.834 -18.734 -18.547 1 98.31 108 ALA A C 1
ATOM 833 O O . ALA A 1 108 ? -0.676 -18.391 -18.297 1 98.31 108 ALA A O 1
ATOM 834 N N . GLY A 1 109 ? -2.92 -18.375 -17.828 1 98.25 109 GLY A N 1
ATOM 835 C CA . GLY A 1 109 ? -2.742 -17.594 -16.609 1 98.25 109 GLY A CA 1
ATOM 836 C C . GLY A 1 109 ? -1.963 -18.344 -15.539 1 98.25 109 GLY A C 1
ATOM 837 O O . GLY A 1 109 ? -1.104 -17.75 -14.875 1 98.25 109 GLY A O 1
ATOM 838 N N . ARG A 1 110 ? -2.24 -19.594 -15.398 1 97.81 110 ARG A N 1
ATOM 839 C CA . ARG A 1 110 ? -1.525 -20.438 -14.438 1 97.81 110 ARG A CA 1
ATOM 840 C C . ARG A 1 110 ? -0.052 -20.562 -14.812 1 97.81 110 ARG A C 1
ATOM 842 O O . ARG A 1 110 ? 0.822 -20.484 -13.945 1 97.81 110 ARG A O 1
ATOM 849 N N . ALA A 1 111 ? 0.185 -20.75 -16.094 1 98.25 111 ALA A N 1
ATOM 850 C CA . ALA A 1 111 ? 1.562 -20.844 -16.578 1 98.25 111 ALA A CA 1
ATOM 851 C C . ALA A 1 111 ? 2.328 -19.562 -16.297 1 98.25 111 ALA A C 1
ATOM 853 O O . ALA A 1 111 ? 3.5 -19.594 -15.922 1 98.25 111 ALA A O 1
ATOM 854 N N . ARG A 1 112 ? 1.659 -18.422 -16.484 1 98.31 112 ARG A N 1
ATOM 855 C CA . ARG A 1 112 ? 2.291 -17.141 -16.203 1 98.31 112 ARG A CA 1
ATOM 856 C C . ARG A 1 112 ? 2.6 -16.984 -14.727 1 98.31 112 ARG A C 1
ATOM 858 O O . ARG A 1 112 ? 3.674 -16.5 -14.359 1 98.31 112 ARG A O 1
ATOM 865 N N . LEU A 1 113 ? 1.662 -17.359 -13.883 1 97.75 113 LEU A N 1
ATOM 866 C CA . LEU A 1 113 ? 1.846 -17.312 -12.438 1 97.75 113 LEU A CA 1
ATOM 867 C C . LEU A 1 113 ? 3.051 -18.141 -12.016 1 97.75 113 LEU A C 1
ATOM 869 O O . LEU A 1 113 ? 3.902 -17.672 -11.258 1 97.75 113 LEU A O 1
ATOM 873 N N . VAL A 1 114 ? 3.133 -19.328 -12.516 1 97.38 114 VAL A N 1
ATOM 874 C CA . VAL A 1 114 ? 4.207 -20.25 -12.164 1 97.38 114 VAL A CA 1
ATOM 875 C C . VAL A 1 114 ? 5.543 -19.703 -12.648 1 97.38 114 VAL A C 1
ATOM 877 O O . VAL A 1 114 ? 6.547 -19.766 -11.93 1 97.38 114 VAL A O 1
ATOM 880 N N . ALA A 1 115 ? 5.535 -19.125 -13.82 1 97.88 115 ALA A N 1
ATOM 881 C CA . ALA A 1 115 ? 6.758 -18.578 -14.398 1 97.88 115 ALA A CA 1
ATOM 882 C C . ALA A 1 115 ? 7.238 -17.359 -13.609 1 97.88 115 ALA A C 1
ATOM 884 O O . ALA A 1 115 ? 8.445 -17.125 -13.508 1 97.88 115 ALA A O 1
ATOM 885 N N . ALA A 1 116 ? 6.309 -16.625 -13.016 1 98.31 116 ALA A N 1
ATOM 886 C CA . ALA A 1 116 ? 6.641 -15.375 -12.336 1 98.31 116 ALA A CA 1
ATOM 887 C C . ALA A 1 116 ? 7.016 -15.625 -10.883 1 98.31 116 ALA A C 1
ATOM 889 O O . ALA A 1 116 ? 7.668 -14.797 -10.25 1 98.31 116 ALA A O 1
ATOM 890 N N . ALA A 1 117 ? 6.613 -16.781 -10.336 1 97.69 117 ALA A N 1
ATOM 891 C CA . ALA A 1 117 ? 6.656 -17.047 -8.898 1 97.69 117 ALA A CA 1
ATOM 892 C C . ALA A 1 117 ? 8.086 -16.953 -8.367 1 97.69 117 ALA A C 1
ATOM 894 O O . ALA A 1 117 ? 8.328 -16.344 -7.332 1 97.69 117 ALA A O 1
ATOM 895 N N . PRO A 1 118 ? 9.102 -17.547 -9.07 1 97.94 118 PRO A N 1
ATOM 896 C CA . PRO A 1 118 ? 10.469 -17.5 -8.547 1 97.94 118 PRO A CA 1
ATOM 897 C C . PRO A 1 118 ? 11 -16.062 -8.438 1 97.94 118 PRO A C 1
ATOM 899 O O . PRO A 1 118 ? 11.625 -15.719 -7.43 1 97.94 118 PRO A O 1
ATOM 902 N N . ASP A 1 119 ? 10.719 -15.25 -9.414 1 97.88 119 ASP A N 1
ATOM 903 C CA . ASP A 1 119 ? 11.195 -13.875 -9.375 1 97.88 119 ASP A CA 1
ATOM 904 C C . ASP A 1 119 ? 10.461 -13.07 -8.305 1 97.88 119 ASP A C 1
ATOM 906 O O . ASP A 1 119 ? 11.062 -12.227 -7.633 1 97.88 119 ASP A O 1
ATOM 910 N N . HIS A 1 120 ? 9.148 -13.359 -8.188 1 98 120 HIS A N 1
ATOM 911 C CA . HIS A 1 120 ? 8.383 -12.68 -7.148 1 98 120 HIS A CA 1
ATOM 912 C C . HIS A 1 120 ? 8.906 -13.039 -5.758 1 98 120 HIS A C 1
ATOM 914 O O . HIS A 1 120 ? 9.156 -12.156 -4.938 1 98 120 HIS A O 1
ATOM 920 N N . VAL A 1 121 ? 9.109 -14.312 -5.523 1 98 121 VAL A N 1
ATOM 921 C CA . VAL A 1 121 ? 9.531 -14.766 -4.203 1 98 121 VAL A CA 1
ATOM 922 C C . VAL A 1 121 ? 10.93 -14.227 -3.895 1 98 121 VAL A C 1
ATOM 924 O O . VAL A 1 121 ? 11.211 -13.828 -2.762 1 98 121 VAL A O 1
ATOM 927 N N . GLU A 1 122 ? 11.773 -14.211 -4.855 1 98.12 122 GLU A N 1
ATOM 928 C CA . GLU A 1 122 ? 13.109 -13.68 -4.637 1 98.12 122 GLU A CA 1
ATOM 929 C C . GLU A 1 122 ? 13.062 -12.195 -4.277 1 98.12 122 GLU A C 1
ATOM 931 O O . GLU A 1 122 ? 13.805 -11.742 -3.404 1 98.12 122 GLU A O 1
ATOM 936 N N . SER A 1 123 ? 12.219 -11.469 -4.93 1 98 123 SER A N 1
ATOM 937 C CA . SER A 1 123 ? 12.062 -10.055 -4.617 1 98 123 SER A CA 1
ATOM 938 C C . SER A 1 123 ? 11.523 -9.852 -3.205 1 98 123 SER A C 1
ATOM 940 O O . SER A 1 123 ? 11.977 -8.961 -2.479 1 98 123 SER A O 1
ATOM 942 N N . VAL A 1 124 ? 10.562 -10.688 -2.795 1 98.38 124 VAL A N 1
ATOM 943 C CA . VAL A 1 124 ? 10.023 -10.656 -1.44 1 98.38 124 VAL A CA 1
ATOM 944 C C . VAL A 1 124 ? 11.117 -10.977 -0.432 1 98.38 124 VAL A C 1
ATOM 946 O O . VAL A 1 124 ? 11.25 -10.305 0.593 1 98.38 124 VAL A O 1
ATOM 949 N N . ARG A 1 125 ? 11.938 -11.969 -0.749 1 98.44 125 ARG A N 1
ATOM 950 C CA . ARG A 1 125 ? 13.023 -12.344 0.145 1 98.44 125 ARG A CA 1
ATOM 951 C C . ARG A 1 125 ? 14.008 -11.195 0.317 1 98.44 125 ARG A C 1
ATOM 953 O O . ARG A 1 125 ? 14.297 -10.773 1.441 1 98.44 125 ARG A O 1
ATOM 960 N N . GLU A 1 126 ? 14.438 -10.609 -0.75 1 97.69 126 GLU A N 1
ATOM 961 C CA . GLU A 1 126 ? 15.477 -9.578 -0.722 1 97.69 126 GLU A CA 1
ATOM 962 C C . GLU A 1 126 ? 14.969 -8.305 -0.05 1 97.69 126 GLU A C 1
ATOM 964 O O . GLU A 1 126 ? 15.719 -7.621 0.651 1 97.69 126 GLU A O 1
ATOM 969 N N . SER A 1 127 ? 13.68 -8.039 -0.234 1 97.75 127 SER A N 1
ATOM 970 C CA . SER A 1 127 ? 13.164 -6.742 0.19 1 97.75 127 SER A CA 1
ATOM 971 C C . SER A 1 127 ? 12.5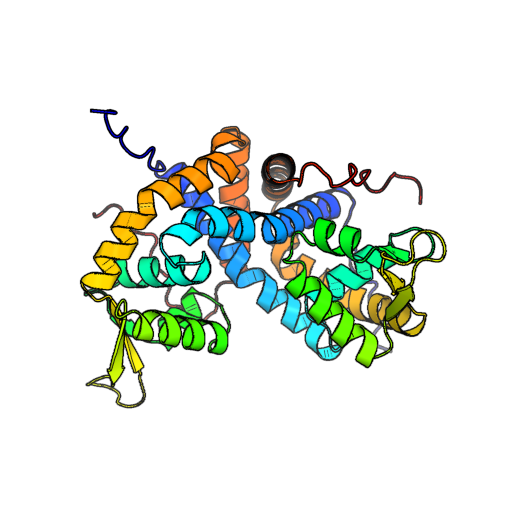55 -6.82 1.585 1 97.75 127 SER A C 1
ATOM 973 O O . SER A 1 127 ? 12.414 -5.801 2.264 1 97.75 127 SER A O 1
ATOM 975 N N . VAL A 1 128 ? 12.141 -8.023 1.978 1 98.69 128 VAL A N 1
ATOM 976 C CA . VAL A 1 128 ? 11.398 -8.102 3.23 1 98.69 128 VAL A CA 1
ATOM 977 C C . VAL A 1 128 ? 12.039 -9.148 4.141 1 98.69 128 VAL A C 1
ATOM 979 O O . VAL A 1 128 ? 12.547 -8.812 5.215 1 98.69 128 VAL A O 1
ATOM 982 N N . ILE A 1 129 ? 12.188 -10.375 3.674 1 98.75 129 ILE A N 1
ATOM 983 C CA . ILE A 1 129 ? 12.516 -11.492 4.551 1 98.75 129 ILE A CA 1
ATOM 984 C C . ILE A 1 129 ? 13.969 -11.391 4.996 1 98.75 129 ILE A C 1
ATOM 986 O O . ILE A 1 129 ? 14.258 -11.414 6.195 1 98.75 129 ILE A O 1
ATOM 990 N N . ASP A 1 130 ? 14.859 -11.156 4.082 1 98.44 130 ASP A N 1
ATOM 991 C CA . ASP A 1 130 ? 16.297 -11.266 4.344 1 98.44 130 ASP A CA 1
ATOM 992 C C . ASP A 1 130 ? 16.797 -10.062 5.145 1 98.44 130 ASP A C 1
ATOM 994 O O . ASP A 1 130 ? 17.891 -10.102 5.699 1 98.44 130 ASP A O 1
ATOM 998 N N . VAL A 1 131 ? 16.031 -9.039 5.254 1 98.38 131 VAL A N 1
ATOM 999 C CA . VAL A 1 131 ? 16.484 -7.855 5.969 1 98.38 131 VAL A CA 1
ATOM 1000 C C . VAL A 1 131 ? 15.977 -7.891 7.41 1 98.38 131 VAL A C 1
ATOM 1002 O O . VAL A 1 131 ? 16.328 -7.027 8.219 1 98.38 131 VAL A O 1
ATOM 1005 N N . LEU A 1 132 ? 15.188 -8.867 7.734 1 98.69 132 LEU A N 1
ATOM 1006 C CA . LEU A 1 132 ? 14.625 -8.984 9.07 1 98.69 132 LEU A CA 1
ATOM 1007 C C . LEU A 1 132 ? 15.273 -10.125 9.844 1 98.69 132 LEU A C 1
ATOM 1009 O O . LEU A 1 132 ? 15.531 -11.188 9.281 1 98.69 132 LEU A O 1
ATOM 1013 N N . ASP A 1 133 ? 15.609 -9.867 11.078 1 98.38 133 ASP A N 1
ATOM 1014 C CA . ASP A 1 133 ? 15.922 -11.008 11.938 1 98.38 133 ASP A CA 1
ATOM 1015 C C . ASP A 1 133 ? 14.656 -11.719 12.383 1 98.38 133 ASP A C 1
ATOM 1017 O O . ASP A 1 133 ? 13.547 -11.297 12.047 1 98.38 133 ASP A O 1
ATOM 1021 N N . ASP A 1 134 ? 14.805 -12.805 13.141 1 98 134 ASP A N 1
ATOM 1022 C CA . ASP A 1 134 ? 13.664 -13.641 13.508 1 98 134 ASP A CA 1
ATOM 1023 C C . ASP A 1 134 ? 12.672 -12.867 14.375 1 98 134 ASP A C 1
ATOM 1025 O O . ASP A 1 134 ? 11.453 -13.008 14.203 1 98 134 ASP A O 1
ATOM 1029 N N . GLU A 1 135 ? 13.117 -12.086 15.289 1 98 135 GLU A N 1
ATOM 1030 C CA . GLU A 1 135 ? 12.25 -11.305 16.172 1 98 135 GLU A CA 1
ATOM 1031 C C . GLU A 1 135 ? 11.453 -10.266 15.375 1 98 135 GLU A C 1
ATOM 1033 O O . GLU A 1 135 ? 10.258 -10.094 15.594 1 98 135 GLU A O 1
ATOM 1038 N N . GLN A 1 136 ? 12.133 -9.641 14.461 1 98.56 136 GLN A N 1
ATOM 1039 C CA . GLN A 1 136 ? 11.492 -8.641 13.609 1 98.56 136 GLN A CA 1
ATOM 1040 C C . GLN A 1 136 ? 10.43 -9.281 12.719 1 98.56 136 GLN A C 1
ATOM 1042 O O . GLN A 1 136 ? 9.352 -8.727 12.531 1 98.56 136 GLN A O 1
ATOM 1047 N N . LEU A 1 137 ? 10.773 -10.414 12.219 1 98.75 137 LEU A N 1
ATOM 1048 C CA . LEU A 1 137 ? 9.836 -11.117 11.344 1 98.75 137 LEU A CA 1
ATOM 1049 C C . LEU A 1 137 ? 8.578 -11.516 12.109 1 98.75 137 LEU A C 1
ATOM 1051 O O . LEU A 1 137 ? 7.461 -11.297 11.633 1 98.75 137 LEU A O 1
ATOM 1055 N N . LEU A 1 138 ? 8.773 -12.039 13.258 1 98.25 138 LEU A N 1
ATOM 1056 C CA . LEU A 1 138 ? 7.637 -12.43 14.086 1 98.25 138 LEU A CA 1
ATOM 1057 C C . LEU A 1 138 ? 6.82 -11.219 14.5 1 98.25 138 LEU A C 1
ATOM 1059 O O . LEU A 1 138 ? 5.59 -11.266 14.523 1 98.25 138 LEU A O 1
ATOM 1063 N N . GLY A 1 139 ? 7.516 -10.148 14.844 1 98.25 139 GLY A N 1
ATOM 1064 C CA . GLY A 1 139 ? 6.844 -8.906 15.195 1 98.25 139 GLY A CA 1
ATOM 1065 C C . GLY A 1 139 ? 6.023 -8.328 14.055 1 98.25 139 GLY A C 1
ATOM 1066 O O . GLY A 1 139 ? 4.902 -7.863 14.266 1 98.25 139 GLY A O 1
ATOM 1067 N N . LEU A 1 140 ? 6.574 -8.375 12.859 1 98.75 140 LEU A N 1
ATOM 1068 C CA . LEU A 1 140 ? 5.848 -7.926 11.672 1 98.75 140 LEU A CA 1
ATOM 1069 C C . LEU A 1 140 ? 4.566 -8.734 11.484 1 98.75 140 LEU A C 1
ATOM 1071 O O . LEU A 1 140 ? 3.488 -8.156 11.312 1 98.75 140 LEU A O 1
ATOM 1075 N N . GLY A 1 141 ? 4.738 -10.055 11.508 1 98.62 141 GLY A N 1
ATOM 1076 C CA . GLY A 1 141 ? 3.588 -10.922 11.328 1 98.62 141 GLY A CA 1
ATOM 1077 C C . GLY A 1 141 ? 2.5 -10.688 12.359 1 98.62 141 GLY A C 1
ATOM 1078 O O . GLY A 1 141 ? 1.32 -10.594 12.016 1 98.62 141 GLY A O 1
ATOM 1079 N N . SER A 1 142 ? 2.908 -10.586 13.586 1 98.62 142 SER A N 1
ATOM 1080 C CA . SER A 1 142 ? 1.964 -10.406 14.68 1 98.62 142 SER A CA 1
ATOM 1081 C C . SER A 1 142 ? 1.226 -9.078 14.57 1 98.62 142 SER A C 1
ATOM 1083 O O . SER A 1 142 ? 0 -9.031 14.695 1 98.62 142 SER A O 1
ATOM 1085 N N . ALA A 1 143 ? 1.937 -8.016 14.328 1 98.81 143 ALA A N 1
ATOM 1086 C CA . ALA A 1 143 ? 1.336 -6.688 14.227 1 98.81 143 ALA A CA 1
ATOM 1087 C C . ALA A 1 143 ? 0.41 -6.598 13.016 1 98.81 143 ALA A C 1
ATOM 1089 O O . ALA A 1 143 ? -0.72 -6.117 13.125 1 98.81 143 ALA A O 1
ATOM 1090 N N . CYS A 1 144 ? 0.878 -7.094 11.891 1 98.5 144 CYS A N 1
ATOM 1091 C CA . CYS A 1 144 ? 0.078 -7.02 10.672 1 98.5 144 CYS A CA 1
ATOM 1092 C C . CYS A 1 144 ? -1.171 -7.887 10.789 1 98.5 144 CYS A C 1
ATOM 1094 O O . CYS A 1 144 ? -2.223 -7.539 10.25 1 98.5 144 CYS A O 1
ATOM 1096 N N . ALA A 1 145 ? -1.067 -9.016 11.477 1 97.75 145 ALA A N 1
ATOM 1097 C CA . ALA A 1 145 ? -2.246 -9.852 11.703 1 97.75 145 ALA A CA 1
ATOM 1098 C C . ALA A 1 145 ? -3.311 -9.086 12.492 1 97.75 145 ALA A C 1
ATOM 1100 O O . ALA A 1 145 ? -4.496 -9.141 12.156 1 97.75 145 ALA A O 1
ATOM 1101 N N . ALA A 1 146 ? -2.908 -8.414 13.508 1 98.31 146 ALA A N 1
ATOM 1102 C CA . ALA A 1 146 ? -3.838 -7.645 14.328 1 98.31 146 ALA A CA 1
ATOM 1103 C C . ALA A 1 146 ? -4.48 -6.523 13.516 1 98.31 146 ALA A C 1
ATOM 1105 O O . ALA A 1 146 ? -5.695 -6.309 13.594 1 98.31 146 ALA A O 1
ATOM 1106 N N . ILE A 1 147 ? -3.705 -5.824 12.711 1 98 147 ILE A N 1
ATOM 1107 C CA . ILE A 1 147 ? -4.211 -4.734 11.883 1 98 147 ILE A CA 1
ATOM 1108 C C . ILE A 1 147 ? -5.191 -5.289 10.852 1 98 147 ILE A C 1
ATOM 1110 O O . ILE A 1 147 ? -6.293 -4.758 10.68 1 98 147 ILE A O 1
ATOM 1114 N N . ALA A 1 148 ? -4.781 -6.352 10.172 1 94.25 148 ALA A N 1
ATOM 1115 C CA . ALA A 1 148 ? -5.617 -6.953 9.141 1 94.25 148 ALA A CA 1
ATOM 1116 C C . ALA A 1 148 ? -6.953 -7.414 9.719 1 94.25 148 ALA A C 1
ATOM 1118 O O . ALA A 1 148 ? -7.996 -7.262 9.07 1 94.25 148 ALA A O 1
ATOM 1119 N N . ARG A 1 149 ? -6.93 -7.969 10.883 1 93.88 149 ARG A N 1
ATOM 1120 C CA . ARG A 1 149 ? -8.156 -8.43 11.523 1 93.88 149 ARG A CA 1
ATOM 1121 C C . ARG A 1 149 ? -9.133 -7.281 11.742 1 93.88 149 ARG A C 1
ATOM 1123 O O . ARG A 1 149 ? -10.344 -7.445 11.562 1 93.88 149 ARG A O 1
ATOM 1130 N N . GLY A 1 150 ? -8.633 -6.156 12.102 1 92.69 150 GLY A N 1
ATOM 1131 C CA . GLY A 1 150 ? -9.469 -4.996 12.328 1 92.69 150 GLY A CA 1
ATOM 1132 C C . GLY A 1 150 ? -10.016 -4.391 11.055 1 92.69 150 GLY A C 1
ATOM 1133 O O . GLY A 1 150 ? -10.992 -3.635 11.086 1 92.69 150 GLY A O 1
ATOM 1134 N N . LEU A 1 151 ? -9.352 -4.699 9.945 1 90.94 151 LEU A N 1
ATOM 1135 C CA . LEU A 1 151 ? -9.719 -4.086 8.672 1 90.94 151 LEU A CA 1
ATOM 1136 C C . LEU A 1 151 ? -10.602 -5.016 7.852 1 90.94 151 LEU A C 1
ATOM 1138 O O . LEU A 1 151 ? -11.188 -4.602 6.852 1 90.94 151 LEU A O 1
ATOM 1142 N N . GLN A 1 152 ? -10.625 -6.27 8.219 1 79.62 152 GLN A N 1
ATOM 1143 C CA . GLN A 1 152 ? -11.328 -7.277 7.426 1 79.62 152 GLN A CA 1
ATOM 1144 C C . GLN A 1 152 ? -12.766 -6.859 7.164 1 79.62 152 GLN A C 1
ATOM 1146 O O . GLN A 1 152 ? -13.484 -6.457 8.086 1 79.62 152 GLN A O 1
ATOM 1151 N N . PRO A 1 153 ? -13.023 -6.715 5.879 1 65.44 153 PRO A N 1
ATOM 1152 C CA . PRO A 1 153 ? -14.43 -6.41 5.578 1 65.44 153 PRO A CA 1
ATOM 1153 C C . PRO A 1 153 ? -15.391 -7.465 6.121 1 65.44 153 PRO A C 1
ATOM 1155 O O . PRO A 1 153 ? -15.023 -8.641 6.223 1 65.44 153 PRO A O 1
ATOM 1158 N N . ALA A 1 154 ? -16.438 -6.945 6.883 1 55.75 154 ALA A N 1
ATOM 1159 C CA . ALA A 1 154 ? -17.438 -7.805 7.508 1 55.75 154 ALA A CA 1
ATOM 1160 C C . ALA A 1 154 ? -17.828 -8.953 6.582 1 55.75 154 ALA A C 1
ATOM 1162 O O . ALA A 1 154 ? -18.141 -10.055 7.047 1 55.75 154 ALA A O 1
ATOM 1163 N N . ASP A 1 155 ? -18.125 -8.711 5.355 1 52.56 155 ASP A N 1
ATOM 1164 C CA . ASP A 1 155 ? -18.781 -9.688 4.492 1 52.56 155 ASP A CA 1
ATOM 1165 C C . ASP A 1 155 ? -17.766 -10.672 3.912 1 52.56 155 ASP A C 1
ATOM 1167 O O . ASP A 1 155 ? -18.125 -11.492 3.057 1 52.56 155 ASP A O 1
ATOM 1171 N N . LEU A 1 156 ? -16.5 -10.414 4.129 1 52 156 LEU A N 1
ATOM 1172 C CA . LEU A 1 156 ? -15.617 -11.398 3.516 1 52 156 LEU A CA 1
ATOM 1173 C C . LEU A 1 156 ? -15.711 -12.742 4.234 1 52 156 LEU A C 1
ATOM 1175 O O . LEU A 1 156 ? -15.562 -12.805 5.457 1 52 156 LEU A O 1
ATOM 1179 N N . PRO A 1 157 ? -16.344 -13.68 3.752 1 42.59 157 PRO A N 1
ATOM 1180 C CA . PRO A 1 157 ? -16.219 -14.961 4.441 1 42.59 157 PRO A CA 1
ATOM 1181 C C . PRO A 1 157 ? -14.805 -15.219 4.969 1 42.59 157 PRO A C 1
ATOM 1183 O O . PRO A 1 157 ? -13.836 -14.664 4.441 1 42.59 157 PRO A O 1
ATOM 1186 N N . GLY A 1 158 ? -14.617 -15.367 6.266 1 40.78 158 GLY A N 1
ATOM 1187 C CA . GLY A 1 158 ? -13.344 -15.742 6.855 1 40.78 158 GLY A CA 1
ATOM 1188 C C . GLY A 1 158 ? -12.414 -16.438 5.883 1 40.78 158 GLY A C 1
ATOM 1189 O O . GLY A 1 158 ? -12.781 -17.469 5.297 1 40.78 158 GLY A O 1
ATOM 1190 N N . MET A 1 159 ? -11.672 -15.805 5.051 1 39.78 159 MET A N 1
ATOM 1191 C CA . MET A 1 159 ? -10.695 -16.609 4.328 1 39.78 159 MET A CA 1
ATOM 1192 C C . MET A 1 159 ? -10.047 -17.641 5.254 1 39.78 159 MET A C 1
ATOM 1194 O O . MET A 1 159 ? -9.469 -17.281 6.277 1 39.78 159 MET A O 1
ATOM 1198 N N . ALA A 1 160 ? -10.477 -18.781 5.359 1 36.59 160 ALA A N 1
ATOM 1199 C CA . ALA A 1 160 ? -9.836 -19.859 6.109 1 36.59 160 ALA A CA 1
ATOM 1200 C C . ALA A 1 160 ? -8.32 -19.812 5.938 1 36.59 160 ALA A C 1
ATOM 1202 O O . ALA A 1 160 ? -7.816 -19.531 4.848 1 36.59 160 ALA A O 1
ATOM 1203 N N . PRO A 1 161 ? -7.418 -19.5 6.969 1 33.41 161 PRO A N 1
ATOM 1204 C CA . PRO A 1 161 ? -5.988 -19.719 6.75 1 33.41 161 PRO A CA 1
ATOM 1205 C C . PRO A 1 161 ? -5.707 -20.844 5.77 1 33.41 161 PRO A C 1
ATOM 1207 O O . PRO A 1 161 ? -6.535 -21.75 5.609 1 33.41 161 PRO A O 1
ATOM 1210 N N . PRO A 1 162 ? -4.781 -20.625 4.766 1 31.27 162 PRO A N 1
ATOM 1211 C CA . PRO A 1 162 ? -4.555 -21.859 4.008 1 31.27 162 PRO A CA 1
ATOM 1212 C C . PRO A 1 162 ? -4.488 -23.094 4.902 1 31.27 162 PRO A C 1
ATOM 1214 O O . PRO A 1 162 ? -4.027 -23.016 6.043 1 31.27 162 PRO A O 1
ATOM 1217 N N . GLY A 1 163 ? -5.441 -23.875 5.035 1 26.67 163 GLY A N 1
ATOM 1218 C CA . GLY A 1 163 ? -5.348 -25.156 5.699 1 26.67 163 GLY A CA 1
ATOM 1219 C C . GLY A 1 163 ? -4.086 -25.922 5.355 1 26.67 163 GLY A C 1
ATOM 1220 O O . GLY A 1 163 ? -3.422 -25.625 4.359 1 26.67 163 GLY A O 1
ATOM 1221 N N . PRO A 1 164 ? -3.342 -26.547 6.465 1 27.69 164 PRO A N 1
ATOM 1222 C CA . PRO A 1 164 ? -2.232 -27.484 6.246 1 27.69 164 PRO A CA 1
ATOM 1223 C C . PRO A 1 164 ? -2.449 -28.375 5.031 1 27.69 164 PRO A C 1
ATOM 1225 O O . PRO A 1 164 ? -1.633 -29.266 4.758 1 27.69 164 PRO A O 1
ATOM 1228 N N . TRP A 1 165 ? -3.627 -28.5 4.504 1 23.22 165 TRP A N 1
ATOM 1229 C CA . TRP A 1 165 ? -3.959 -29.688 3.721 1 23.22 165 TRP A CA 1
ATOM 1230 C C . TRP A 1 165 ? -3.162 -29.719 2.42 1 23.22 165 TRP A C 1
ATOM 1232 O O . TRP A 1 165 ? -3.246 -30.688 1.659 1 23.22 165 TRP A O 1
ATOM 1242 N N . ASP A 1 166 ? -2.418 -28.781 1.696 1 22.81 166 ASP A N 1
ATOM 1243 C CA . ASP A 1 166 ? -1.599 -29.656 0.854 1 22.81 166 ASP A CA 1
ATOM 1244 C C . ASP A 1 166 ? -0.359 -30.125 1.604 1 22.81 166 ASP A C 1
ATOM 1246 O O . ASP A 1 166 ? 0.17 -29.422 2.461 1 22.81 166 ASP A O 1
ATOM 1250 N N . MET B 1 1 ? 25.703 -25.062 -18.031 1 38.62 1 MET B N 1
ATOM 1251 C CA . MET B 1 1 ? 24.266 -25.188 -17.75 1 38.62 1 MET B CA 1
ATOM 1252 C C . MET B 1 1 ? 23.906 -24.516 -16.438 1 38.62 1 MET B C 1
ATOM 1254 O O . MET B 1 1 ? 24.375 -24.922 -15.375 1 38.62 1 MET B O 1
ATOM 1258 N N . THR B 1 2 ? 23.859 -23.25 -16.172 1 50.78 2 THR B N 1
ATOM 1259 C CA . THR B 1 2 ? 23.812 -22.516 -14.906 1 50.78 2 THR B CA 1
ATOM 1260 C C . THR B 1 2 ? 22.719 -23.078 -14 1 50.78 2 THR B C 1
ATOM 1262 O O . THR B 1 2 ? 21.562 -23.219 -14.414 1 50.78 2 THR B O 1
ATOM 1265 N N . ASP B 1 3 ? 22.922 -24.109 -13.32 1 50.72 3 ASP B N 1
ATOM 1266 C CA . ASP B 1 3 ? 22.062 -24.906 -12.453 1 50.72 3 ASP B CA 1
ATOM 1267 C C . ASP B 1 3 ? 20.953 -24.047 -11.852 1 50.72 3 ASP B C 1
ATOM 1269 O O . ASP B 1 3 ? 21.219 -23.062 -11.141 1 50.72 3 ASP B O 1
ATOM 1273 N N . ALA B 1 4 ? 20 -23.859 -12.648 1 58.53 4 ALA B N 1
ATOM 1274 C CA . ALA B 1 4 ? 18.875 -23.016 -12.242 1 58.53 4 ALA B CA 1
ATOM 1275 C C . ALA B 1 4 ? 18.547 -23.219 -10.766 1 58.53 4 ALA B C 1
ATOM 1277 O O . ALA B 1 4 ? 18.141 -24.312 -10.352 1 58.53 4 ALA B O 1
ATOM 1278 N N . GLU B 1 5 ? 19.266 -22.672 -9.773 1 74.75 5 GLU B N 1
ATOM 1279 C CA . GLU B 1 5 ? 19.078 -22.766 -8.328 1 74.75 5 GLU B CA 1
ATOM 1280 C C . GLU B 1 5 ? 17.594 -22.672 -7.961 1 74.75 5 GLU B C 1
ATOM 1282 O O . GLU B 1 5 ? 16.844 -21.938 -8.594 1 74.75 5 GLU B O 1
ATOM 1287 N N . GLU B 1 6 ? 17.062 -23.734 -7.297 1 88.56 6 GLU B N 1
ATOM 1288 C CA . GLU B 1 6 ? 15.703 -23.797 -6.777 1 88.56 6 GLU B CA 1
ATOM 1289 C C . GLU B 1 6 ? 15.305 -22.516 -6.066 1 88.56 6 GLU B C 1
ATOM 1291 O O . GLU B 1 6 ? 16.109 -21.938 -5.32 1 88.56 6 GLU B O 1
ATOM 1296 N N . PRO B 1 7 ? 14.172 -22.047 -6.547 1 91.5 7 PRO B N 1
ATOM 1297 C CA . PRO B 1 7 ? 13.719 -20.844 -5.852 1 91.5 7 PRO B CA 1
ATOM 1298 C C . PRO B 1 7 ? 13.742 -20.984 -4.332 1 91.5 7 PRO B C 1
ATOM 1300 O O . PRO B 1 7 ? 13.531 -22.078 -3.812 1 91.5 7 PRO B O 1
ATOM 1303 N N . ARG B 1 8 ? 14.242 -19.984 -3.566 1 94.56 8 ARG B N 1
ATOM 1304 C CA . ARG B 1 8 ? 14.203 -19.953 -2.109 1 94.56 8 ARG B CA 1
ATOM 1305 C C . ARG B 1 8 ? 12.797 -19.641 -1.611 1 94.56 8 ARG B C 1
ATOM 1307 O O . ARG B 1 8 ? 12.523 -18.547 -1.137 1 94.56 8 ARG B O 1
ATOM 1314 N N . TRP B 1 9 ? 11.945 -20.594 -1.649 1 96.81 9 TRP B N 1
ATOM 1315 C CA . TRP B 1 9 ? 10.555 -20.422 -1.243 1 96.81 9 TRP B CA 1
ATOM 1316 C C . TRP B 1 9 ? 10.461 -20 0.222 1 96.81 9 TRP B C 1
ATOM 1318 O O . TRP B 1 9 ? 11.352 -20.312 1.019 1 96.81 9 TRP B O 1
ATOM 1328 N N . LEU B 1 10 ? 9.422 -19.344 0.53 1 97.88 10 LEU B N 1
ATOM 1329 C CA . LEU B 1 10 ? 9.211 -18.891 1.901 1 97.88 10 LEU B CA 1
ATOM 1330 C C . LEU B 1 10 ? 8.781 -20.047 2.793 1 97.88 10 LEU B C 1
ATOM 1332 O O . LEU B 1 10 ? 7.984 -20.891 2.377 1 97.88 10 LEU B O 1
ATOM 1336 N N . ASP B 1 11 ? 9.359 -20.109 4.004 1 97.56 11 ASP B N 1
ATOM 1337 C CA . ASP B 1 11 ? 8.828 -21.078 4.957 1 97.56 11 ASP B CA 1
ATOM 1338 C C . ASP B 1 11 ? 7.5 -20.609 5.543 1 97.56 11 ASP B C 1
ATOM 1340 O O . ASP B 1 11 ? 7.062 -19.484 5.266 1 97.56 11 ASP B O 1
ATOM 1344 N N . PRO B 1 12 ? 6.746 -21.438 6.285 1 97 12 PRO B N 1
ATOM 1345 C CA . PRO B 1 12 ? 5.398 -21.094 6.738 1 97 12 PRO B CA 1
ATOM 1346 C C . PRO B 1 12 ? 5.363 -19.812 7.566 1 97 12 PRO B C 1
ATOM 1348 O O . PRO B 1 12 ? 4.434 -19.016 7.438 1 97 12 PRO B O 1
ATOM 1351 N N . THR B 1 13 ? 6.375 -19.594 8.422 1 97.75 13 THR B N 1
ATOM 1352 C CA . THR B 1 13 ? 6.43 -18.391 9.242 1 97.75 13 THR B CA 1
ATOM 1353 C C . THR B 1 13 ? 6.645 -17.156 8.367 1 97.75 13 THR B C 1
ATOM 1355 O O . THR B 1 13 ? 5.98 -16.141 8.555 1 97.75 13 THR B O 1
ATOM 1358 N N . GLN B 1 14 ? 7.562 -17.281 7.422 1 98.5 14 GLN B N 1
ATOM 1359 C CA . GLN B 1 14 ? 7.836 -16.203 6.477 1 98.5 14 GLN B CA 1
ATOM 1360 C C . GLN B 1 14 ? 6.609 -15.891 5.629 1 98.5 14 GLN B C 1
ATOM 1362 O O . GLN B 1 14 ? 6.266 -14.727 5.43 1 98.5 14 GLN B O 1
ATOM 1367 N N . MET B 1 15 ? 5.973 -16.922 5.191 1 97.44 15 MET B N 1
ATOM 1368 C CA . MET B 1 15 ? 4.777 -16.766 4.363 1 97.44 15 MET B CA 1
ATOM 1369 C C . MET B 1 15 ? 3.66 -16.078 5.148 1 97.44 15 MET B C 1
ATOM 1371 O O . MET B 1 15 ? 2.986 -15.188 4.625 1 97.44 15 MET B O 1
ATOM 1375 N N . ALA B 1 16 ? 3.482 -16.469 6.379 1 96.31 16 ALA B N 1
ATOM 1376 C CA . ALA B 1 16 ? 2.445 -15.859 7.215 1 96.31 16 ALA B CA 1
ATOM 1377 C C . ALA B 1 16 ? 2.678 -14.359 7.383 1 96.31 16 ALA B C 1
ATOM 1379 O O . ALA B 1 16 ? 1.751 -13.562 7.234 1 96.31 16 ALA B O 1
ATOM 1380 N N . ALA B 1 17 ? 3.914 -13.977 7.664 1 98.19 17 ALA B N 1
ATOM 1381 C CA . ALA B 1 17 ? 4.25 -12.562 7.824 1 98.19 17 ALA B CA 1
ATOM 1382 C C . ALA B 1 17 ? 4.027 -11.797 6.523 1 98.19 17 ALA B C 1
ATOM 1384 O O . ALA B 1 17 ? 3.477 -10.695 6.535 1 98.19 17 ALA B O 1
ATOM 1385 N N . TRP B 1 18 ? 4.406 -12.383 5.43 1 97.81 18 TRP B N 1
ATOM 1386 C CA . TRP B 1 18 ? 4.27 -11.766 4.113 1 97.81 18 TRP B CA 1
ATOM 1387 C C . TRP B 1 18 ? 2.801 -11.547 3.77 1 97.81 18 TRP B C 1
ATOM 1389 O O . TRP B 1 18 ? 2.406 -10.445 3.383 1 97.81 18 TRP B O 1
ATOM 1399 N N . VAL B 1 19 ? 1.992 -12.523 3.953 1 93.69 19 VAL B N 1
ATOM 1400 C CA . VAL B 1 19 ? 0.577 -12.453 3.607 1 93.69 19 VAL B CA 1
ATOM 1401 C C . VAL B 1 19 ? -0.108 -11.383 4.449 1 93.69 19 VAL B C 1
ATOM 1403 O O . VAL B 1 19 ? -0.923 -10.609 3.939 1 93.69 19 VAL B O 1
ATOM 1406 N N . ARG B 1 20 ? 0.246 -11.297 5.707 1 96 20 ARG B N 1
ATOM 1407 C CA . ARG B 1 20 ? -0.353 -10.297 6.582 1 96 20 ARG B CA 1
ATOM 1408 C C . ARG B 1 20 ? 0.084 -8.891 6.184 1 96 20 ARG B C 1
ATOM 1410 O O . ARG B 1 20 ? -0.714 -7.949 6.227 1 96 20 ARG B O 1
ATOM 1417 N N . LEU B 1 21 ? 1.336 -8.742 5.801 1 97.31 21 LEU B N 1
ATOM 1418 C CA . LEU B 1 21 ? 1.804 -7.445 5.312 1 97.31 21 LEU B CA 1
ATOM 1419 C C . LEU B 1 21 ? 1.061 -7.043 4.043 1 97.31 21 LEU B C 1
ATOM 1421 O O . LEU B 1 21 ? 0.631 -5.898 3.908 1 97.31 21 LEU B O 1
ATOM 1425 N N . VAL B 1 22 ? 0.892 -7.945 3.131 1 93.62 22 VAL B N 1
ATOM 1426 C CA . VAL B 1 22 ? 0.174 -7.695 1.885 1 93.62 22 VAL B CA 1
ATOM 1427 C C . VAL B 1 22 ? -1.262 -7.277 2.189 1 93.62 22 VAL B C 1
ATOM 1429 O O . VAL B 1 22 ? -1.783 -6.34 1.58 1 93.62 22 VAL B O 1
ATOM 1432 N N . GLN B 1 23 ? -1.92 -7.941 3.141 1 91.5 23 GLN B N 1
ATOM 1433 C CA . GLN B 1 23 ? -3.277 -7.582 3.537 1 91.5 23 GLN B CA 1
ATOM 1434 C C . GLN B 1 23 ? -3.338 -6.152 4.066 1 91.5 23 GLN B C 1
ATOM 1436 O O . GLN B 1 23 ? -4.246 -5.395 3.719 1 91.5 23 GLN B O 1
ATOM 1441 N N . VAL B 1 24 ? -2.416 -5.824 4.863 1 95 24 VAL B N 1
ATOM 1442 C CA . VAL B 1 24 ? -2.385 -4.473 5.422 1 95 24 VAL B CA 1
ATOM 1443 C C . VAL B 1 24 ? -2.188 -3.457 4.301 1 95 24 VAL B C 1
ATOM 1445 O O . VAL B 1 24 ? -2.875 -2.434 4.254 1 95 24 VAL B O 1
ATOM 1448 N N . MET B 1 25 ? -1.283 -3.754 3.387 1 92.88 25 MET B N 1
ATOM 1449 C CA . MET B 1 25 ? -1.006 -2.846 2.277 1 92.88 25 MET B CA 1
ATOM 1450 C C . MET B 1 25 ? -2.232 -2.684 1.386 1 92.88 25 MET B C 1
ATOM 1452 O O . MET B 1 25 ? -2.439 -1.623 0.795 1 92.88 25 MET B O 1
ATOM 1456 N N . ALA B 1 26 ? -3.047 -3.68 1.33 1 88.25 26 ALA B N 1
ATOM 1457 C CA . ALA B 1 26 ? -4.227 -3.65 0.47 1 88.25 26 ALA B CA 1
ATOM 1458 C C . ALA B 1 26 ? -5.398 -2.963 1.167 1 88.25 26 ALA B C 1
ATOM 1460 O O . ALA B 1 26 ? -6.164 -2.23 0.534 1 88.25 26 ALA B O 1
ATOM 1461 N N . TRP B 1 27 ? -5.52 -3.152 2.482 1 90.38 27 TRP B N 1
ATOM 1462 C CA . TRP B 1 27 ? -6.781 -2.828 3.141 1 90.38 27 TRP B CA 1
ATOM 1463 C C . TRP B 1 27 ? -6.676 -1.507 3.896 1 90.38 27 TRP B C 1
ATOM 1465 O O . TRP B 1 27 ? -7.684 -0.839 4.137 1 90.38 27 TRP B O 1
ATOM 1475 N N . LEU B 1 28 ? -5.508 -1.098 4.242 1 94 28 LEU B N 1
ATOM 1476 C CA . LEU B 1 28 ? -5.359 0.076 5.094 1 94 28 LEU B CA 1
ATOM 1477 C C . LEU B 1 28 ? -5.574 1.358 4.301 1 94 28 LEU B C 1
ATOM 1479 O O . LEU B 1 28 ? -6.32 2.242 4.73 1 94 28 LEU B O 1
ATOM 1483 N N . PRO B 1 29 ? -5.031 1.5 3.059 1 91.69 29 PRO B N 1
ATOM 1484 C CA . PRO B 1 29 ? -5.164 2.766 2.334 1 91.69 29 PRO B CA 1
ATOM 1485 C C . PRO B 1 29 ? -6.617 3.135 2.047 1 91.69 29 PRO B C 1
ATOM 1487 O O . PRO B 1 29 ? -7.035 4.262 2.318 1 91.69 29 PRO B O 1
ATOM 1490 N N . PRO B 1 30 ? -7.496 2.199 1.623 1 89.62 30 PRO B N 1
ATOM 1491 C CA . PRO B 1 30 ? -8.898 2.568 1.431 1 89.62 30 PRO B CA 1
ATOM 1492 C C . PRO B 1 30 ? -9.57 3.025 2.723 1 89.62 30 PRO B C 1
ATOM 1494 O O . PRO B 1 30 ? -10.438 3.906 2.695 1 89.62 30 PRO B O 1
ATOM 1497 N N . LYS B 1 31 ? -9.227 2.393 3.797 1 92.75 31 LYS B N 1
ATOM 1498 C CA . LYS B 1 31 ? -9.781 2.807 5.082 1 92.75 31 LYS B CA 1
ATOM 1499 C C . LYS B 1 31 ? -9.367 4.238 5.422 1 92.75 31 LYS B C 1
ATOM 1501 O O . LYS B 1 31 ? -10.195 5.039 5.859 1 92.75 31 LYS B O 1
ATOM 1506 N N . LEU B 1 32 ? -8.148 4.559 5.227 1 95.81 32 LEU B N 1
ATOM 1507 C CA . LEU B 1 32 ? -7.656 5.91 5.484 1 95.81 32 LEU B CA 1
ATOM 1508 C C . LEU B 1 32 ? -8.289 6.91 4.523 1 95.81 32 LEU B C 1
ATOM 1510 O O . LEU B 1 32 ? -8.602 8.039 4.91 1 95.81 32 LEU B O 1
ATOM 1514 N N . ASP B 1 33 ? -8.5 6.52 3.268 1 94.81 33 ASP B N 1
ATOM 1515 C CA . ASP B 1 33 ? -9.133 7.375 2.268 1 94.81 33 ASP B CA 1
ATOM 1516 C C . ASP B 1 33 ? -10.547 7.77 2.697 1 94.81 33 ASP B C 1
ATOM 1518 O O . ASP B 1 33 ? -10.977 8.898 2.457 1 94.81 33 ASP B O 1
ATOM 1522 N N . GLU B 1 34 ? -11.227 6.828 3.316 1 94.44 34 GLU B N 1
ATOM 1523 C CA . GLU B 1 34 ? -12.586 7.113 3.777 1 94.44 34 GLU B CA 1
ATOM 1524 C C . GLU B 1 34 ? -12.602 8.297 4.738 1 94.44 34 GLU B C 1
ATOM 1526 O O . GLU B 1 34 ? -13.484 9.156 4.66 1 94.44 34 GLU B O 1
ATOM 1531 N N . ALA B 1 35 ? -11.617 8.367 5.625 1 96.5 35 ALA B N 1
ATOM 1532 C CA . ALA B 1 35 ? -11.547 9.43 6.625 1 96.5 35 ALA B CA 1
ATOM 1533 C C . ALA B 1 35 ? -11.164 10.766 5.988 1 96.5 35 ALA B C 1
ATOM 1535 O O . ALA B 1 35 ? -11.438 11.828 6.547 1 96.5 35 ALA B O 1
ATOM 1536 N N . LEU B 1 36 ? -10.57 10.695 4.781 1 97.94 36 LEU B N 1
ATOM 1537 C CA . LEU B 1 36 ? -10.031 11.898 4.156 1 97.94 36 LEU B CA 1
ATOM 1538 C C . LEU B 1 36 ? -10.977 12.414 3.074 1 97.94 36 LEU B C 1
ATOM 1540 O O . LEU B 1 36 ? -10.844 13.555 2.621 1 97.94 36 LEU B O 1
ATOM 1544 N N . LYS B 1 37 ? -11.961 11.594 2.777 1 97.25 37 LYS B N 1
ATOM 1545 C CA . LYS B 1 37 ? -12.891 11.891 1.694 1 97.25 37 LYS B CA 1
ATOM 1546 C C . LYS B 1 37 ? -13.609 13.219 1.939 1 97.25 37 LYS B C 1
ATOM 1548 O O . LYS B 1 37 ? -13.688 14.062 1.044 1 97.25 37 LYS B O 1
ATOM 1553 N N . PRO B 1 38 ? -14.078 13.508 3.15 1 98 38 PRO B N 1
ATOM 1554 C CA . PRO B 1 38 ? -14.781 14.773 3.393 1 98 38 PRO B CA 1
ATOM 1555 C C . PRO B 1 38 ? -13.883 15.992 3.178 1 98 38 PRO B C 1
ATOM 1557 O O . PRO B 1 38 ? -14.383 17.109 3.016 1 98 38 PRO B O 1
ATOM 1560 N N . HIS B 1 39 ? -12.641 15.789 3.123 1 98.31 39 HIS B N 1
ATOM 15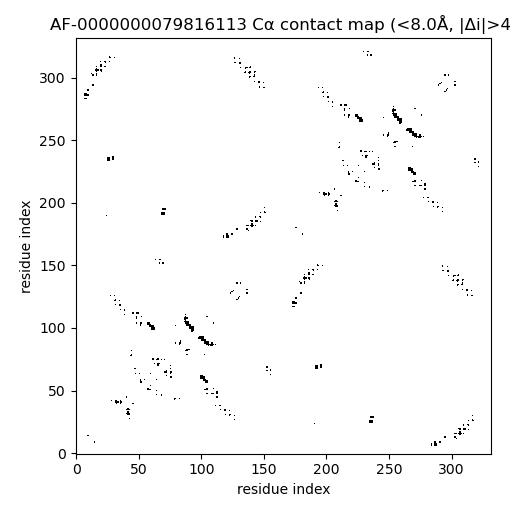61 C CA . HIS B 1 39 ? -11.695 16.891 2.971 1 98.31 39 HIS B CA 1
ATOM 1562 C C . HIS B 1 39 ? -11.227 17.016 1.526 1 98.31 39 HIS B C 1
ATOM 1564 O O . HIS B 1 39 ? -10.375 17.859 1.219 1 98.31 39 HIS B O 1
ATOM 1570 N N . GLY B 1 40 ? -11.75 16.109 0.663 1 97.94 40 GLY B N 1
ATOM 1571 C CA . GLY B 1 40 ? -11.367 16.156 -0.739 1 97.94 40 GLY B CA 1
ATOM 1572 C C . GLY B 1 40 ? -9.961 15.641 -0.995 1 97.94 40 GLY B C 1
ATOM 1573 O O . GLY B 1 40 ? -9.305 16.047 -1.952 1 97.94 40 GLY B O 1
ATOM 1574 N N . LEU B 1 41 ? -9.438 14.805 -0.094 1 97.88 41 LEU B N 1
ATOM 1575 C CA . LEU B 1 41 ? -8.102 14.234 -0.169 1 97.88 41 LEU B CA 1
ATOM 1576 C C . LEU B 1 41 ? -8.156 12.703 -0.14 1 97.88 41 LEU B C 1
ATOM 1578 O O . LEU B 1 41 ? -9.062 12.125 0.461 1 97.88 41 LEU B O 1
ATOM 1582 N N . ASN B 1 42 ? -7.266 12.055 -0.779 1 95.19 42 ASN B N 1
ATOM 1583 C CA . ASN B 1 42 ? -6.934 10.672 -0.474 1 95.19 42 ASN B CA 1
ATOM 1584 C C . ASN B 1 42 ? -5.613 10.562 0.28 1 95.19 42 ASN B C 1
ATOM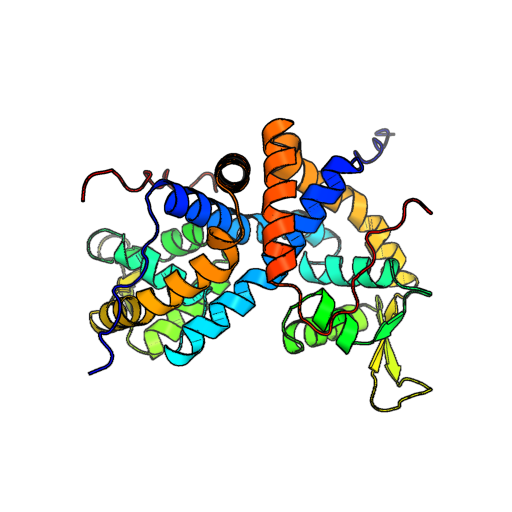 1586 O O . ASN B 1 42 ? -4.949 11.57 0.528 1 95.19 42 ASN B O 1
ATOM 1590 N N . THR B 1 43 ? -5.297 9.375 0.654 1 94.06 43 THR B N 1
ATOM 1591 C CA . THR B 1 43 ? -4.141 9.148 1.515 1 94.06 43 THR B CA 1
ATOM 1592 C C . THR B 1 43 ? -2.857 9.609 0.831 1 94.06 43 THR B C 1
ATOM 1594 O O . THR B 1 43 ? -1.982 10.195 1.473 1 94.06 43 THR B O 1
ATOM 1597 N N . PHE B 1 44 ? -2.75 9.422 -0.428 1 91.81 44 PHE B N 1
ATOM 1598 C CA . PHE B 1 44 ? -1.549 9.812 -1.156 1 91.81 44 PHE B CA 1
ATOM 1599 C C . PHE B 1 44 ? -1.431 11.328 -1.225 1 91.81 44 PHE B C 1
ATOM 1601 O O . PHE B 1 44 ? -0.373 11.891 -0.929 1 91.81 44 PHE B O 1
ATOM 1608 N N . GLU B 1 45 ? -2.48 12.008 -1.568 1 95.19 45 GLU B N 1
ATOM 1609 C CA . GLU B 1 45 ? -2.512 13.469 -1.62 1 95.19 45 GLU B CA 1
ATOM 1610 C C . GLU B 1 45 ? -2.225 14.078 -0.25 1 95.19 45 GLU B C 1
ATOM 1612 O O . GLU B 1 45 ? -1.478 15.055 -0.142 1 95.19 45 GLU B O 1
ATOM 1617 N N . TYR B 1 46 ? -2.83 13.531 0.764 1 96.25 46 TYR B N 1
ATOM 1618 C CA . TYR B 1 46 ? -2.559 13.977 2.125 1 96.25 46 TYR B CA 1
ATOM 1619 C C . TYR B 1 46 ? -1.073 13.859 2.451 1 96.25 46 TYR B C 1
ATOM 1621 O O . TYR B 1 46 ? -0.479 14.789 3.008 1 96.25 46 TYR B O 1
ATOM 1629 N N . GLY B 1 47 ? -0.449 12.758 2.078 1 93.5 47 GLY B N 1
ATOM 1630 C CA . GLY B 1 47 ? 0.978 12.555 2.277 1 93.5 47 GLY B CA 1
ATOM 1631 C C . GLY B 1 47 ? 1.83 13.602 1.578 1 93.5 47 GLY B C 1
ATOM 1632 O O . GLY B 1 47 ? 2.854 14.031 2.111 1 93.5 47 GLY B O 1
ATOM 1633 N N . ILE B 1 48 ? 1.436 13.953 0.431 1 92.94 48 ILE B N 1
ATOM 1634 C CA . ILE B 1 48 ? 2.148 14.992 -0.306 1 92.94 48 ILE B CA 1
ATOM 1635 C C . ILE B 1 48 ? 2.096 16.297 0.47 1 92.94 48 ILE B C 1
ATOM 1637 O O . ILE B 1 48 ? 3.117 16.969 0.637 1 92.94 48 ILE B O 1
ATOM 1641 N N . LEU B 1 49 ? 0.912 16.703 0.958 1 95.62 49 LEU B N 1
ATOM 1642 C CA . LEU B 1 49 ? 0.773 17.938 1.72 1 95.62 49 LEU B CA 1
ATOM 1643 C C . LEU B 1 49 ? 1.615 17.891 2.99 1 95.62 49 LEU B C 1
ATOM 1645 O O . LEU B 1 49 ? 2.238 18.891 3.365 1 95.62 49 LEU B O 1
ATOM 1649 N N . VAL B 1 50 ? 1.64 16.734 3.637 1 93.56 50 VAL B N 1
ATOM 1650 C CA . VAL B 1 50 ? 2.449 16.562 4.84 1 93.56 50 VAL B CA 1
ATOM 1651 C C . VAL B 1 50 ? 3.924 16.766 4.504 1 93.56 50 VAL B C 1
ATOM 1653 O O . VAL B 1 50 ? 4.637 17.469 5.211 1 93.56 50 VAL B O 1
ATOM 1656 N N . SER B 1 51 ? 4.367 16.109 3.418 1 91.19 51 SER B N 1
ATOM 1657 C CA . SER B 1 51 ? 5.758 16.219 2.994 1 91.19 51 SER B CA 1
ATOM 1658 C C . SER B 1 51 ? 6.137 17.672 2.713 1 91.19 51 SER B C 1
ATOM 1660 O O . SER B 1 51 ? 7.223 18.125 3.078 1 91.19 51 SER B O 1
ATOM 1662 N N . LEU B 1 52 ? 5.25 18.391 2.096 1 93.38 52 LEU B N 1
ATOM 1663 C CA . LEU B 1 52 ? 5.492 19.797 1.786 1 93.38 52 LEU B CA 1
ATOM 1664 C C . LEU B 1 52 ? 5.516 20.641 3.059 1 93.38 52 LEU B C 1
ATOM 1666 O O . LEU B 1 52 ? 6.352 21.531 3.201 1 93.38 52 LEU B O 1
ATOM 1670 N N . SER B 1 53 ? 4.578 20.359 3.92 1 93.75 53 SER B N 1
ATOM 1671 C CA . SER B 1 53 ? 4.48 21.125 5.168 1 93.75 53 SER B CA 1
ATOM 1672 C C . SER B 1 53 ? 5.746 20.969 6.004 1 93.75 53 SER B C 1
ATOM 1674 O O . SER B 1 53 ? 6.133 21.891 6.723 1 93.75 53 SER B O 1
ATOM 1676 N N . ASP B 1 54 ? 6.418 19.844 5.895 1 89.31 54 ASP B N 1
ATOM 1677 C CA . ASP B 1 54 ? 7.609 19.531 6.684 1 89.31 54 ASP B CA 1
ATOM 1678 C C . ASP B 1 54 ? 8.859 20.141 6.043 1 89.31 54 ASP B C 1
ATOM 1680 O O . ASP B 1 54 ? 9.914 20.203 6.676 1 89.31 54 ASP B O 1
ATOM 1684 N N . ALA B 1 55 ? 8.75 20.5 4.82 1 89.69 55 ALA B N 1
ATOM 1685 C CA . ALA B 1 55 ? 9.898 21.031 4.086 1 89.69 55 ALA B CA 1
ATOM 1686 C C . ALA B 1 55 ? 10.148 22.484 4.441 1 89.69 55 ALA B C 1
ATOM 1688 O O . ALA B 1 55 ? 9.219 23.219 4.773 1 89.69 55 ALA B O 1
ATOM 1689 N N . PRO B 1 56 ? 11.406 22.812 4.324 1 86.75 56 PRO B N 1
ATOM 1690 C CA . PRO B 1 56 ? 11.688 24.234 4.52 1 86.75 56 PRO B CA 1
ATOM 1691 C C . PRO B 1 56 ? 10.867 25.125 3.594 1 86.75 56 PRO B C 1
ATOM 1693 O O . PRO B 1 56 ? 10.82 24.891 2.385 1 86.75 56 PRO B O 1
ATOM 1696 N N . ASN B 1 57 ? 10.172 26.109 4.145 1 86 57 ASN B N 1
ATOM 1697 C CA . ASN B 1 57 ? 9.367 27.109 3.445 1 86 57 ASN B CA 1
ATOM 1698 C C . ASN B 1 57 ? 8.211 26.453 2.689 1 86 57 ASN B C 1
ATOM 1700 O O . ASN B 1 57 ? 7.605 27.078 1.814 1 86 57 ASN B O 1
ATOM 1704 N N . GLY B 1 58 ? 8.031 25.188 2.855 1 88.94 58 GLY B N 1
ATOM 1705 C CA . GLY B 1 58 ? 6.941 24.484 2.195 1 88.94 58 GLY B CA 1
ATOM 1706 C C . GLY B 1 58 ? 7.211 24.203 0.727 1 88.94 58 GLY B C 1
ATOM 1707 O O . GLY B 1 58 ? 6.277 24.062 -0.066 1 88.94 58 GLY B O 1
ATOM 1708 N N . GLN B 1 59 ? 8.484 24.219 0.388 1 89.56 59 GLN B N 1
ATOM 1709 C CA . GLN B 1 59 ? 8.875 24.062 -1.009 1 89.56 59 GLN B CA 1
ATOM 1710 C C . GLN B 1 59 ? 9.734 22.812 -1.199 1 89.56 59 GLN B C 1
ATOM 1712 O O . GLN B 1 59 ? 10.609 22.516 -0.383 1 89.56 59 GLN B O 1
ATOM 1717 N N . VAL B 1 60 ? 9.352 22.047 -2.16 1 89.38 60 VAL B N 1
ATOM 1718 C CA . VAL B 1 60 ? 10.102 20.828 -2.463 1 89.38 60 VAL B CA 1
ATOM 1719 C C . VAL B 1 60 ? 10.18 20.641 -3.977 1 89.38 60 VAL B C 1
ATOM 1721 O O . VAL B 1 60 ? 9.188 20.812 -4.684 1 89.38 60 VAL B O 1
ATOM 1724 N N . PRO B 1 61 ? 11.352 20.344 -4.52 1 87.19 61 PRO B N 1
ATOM 1725 C CA . PRO B 1 61 ? 11.375 19.922 -5.922 1 87.19 61 PRO B CA 1
ATOM 1726 C C . PRO B 1 61 ? 10.492 18.703 -6.191 1 87.19 61 PRO B C 1
ATOM 1728 O O . PRO B 1 61 ? 10.406 17.797 -5.352 1 87.19 61 PRO B O 1
ATOM 1731 N N . VAL B 1 62 ? 9.859 18.734 -7.352 1 83.56 62 VAL B N 1
ATOM 1732 C CA . VAL B 1 62 ? 8.992 17.625 -7.738 1 83.56 62 VAL B CA 1
ATOM 1733 C C . VAL B 1 62 ? 9.766 16.312 -7.66 1 83.56 62 VAL B C 1
ATOM 1735 O O . VAL B 1 62 ? 9.227 15.297 -7.227 1 83.56 62 VAL B O 1
ATOM 1738 N N . SER B 1 63 ? 11.016 16.344 -8.008 1 82 63 SER B N 1
ATOM 1739 C CA . SER B 1 63 ? 11.844 15.141 -7.996 1 82 63 SER B CA 1
ATOM 1740 C C . SER B 1 63 ? 12.031 14.617 -6.574 1 82 63 SER B C 1
ATOM 1742 O O . SER B 1 63 ? 12.039 13.406 -6.348 1 82 63 SER B O 1
ATOM 1744 N N . THR B 1 64 ? 12.148 15.547 -5.66 1 82.81 64 THR B N 1
ATOM 1745 C CA . THR B 1 64 ? 12.297 15.18 -4.258 1 82.81 64 THR B CA 1
ATOM 1746 C C . THR B 1 64 ? 11 14.602 -3.707 1 82.81 64 THR B C 1
ATOM 1748 O O . THR B 1 64 ? 11.016 13.633 -2.951 1 82.81 64 THR B O 1
ATOM 1751 N N . LEU B 1 65 ? 9.938 15.195 -4.09 1 84.81 65 LEU B N 1
ATOM 1752 C CA . LEU B 1 65 ? 8.625 14.695 -3.68 1 84.81 65 LEU B CA 1
ATOM 1753 C C . LEU B 1 65 ? 8.383 13.289 -4.215 1 84.81 65 LEU B C 1
ATOM 1755 O O . LEU B 1 65 ? 7.883 12.43 -3.496 1 84.81 65 LEU B O 1
ATOM 1759 N N . ALA B 1 66 ? 8.758 13.094 -5.473 1 81.5 66 ALA B N 1
ATOM 1760 C CA . ALA B 1 66 ? 8.602 11.781 -6.102 1 81.5 66 ALA B CA 1
ATOM 1761 C C . ALA B 1 66 ? 9.469 10.734 -5.41 1 81.5 66 ALA B C 1
ATOM 1763 O O . ALA B 1 66 ? 9.031 9.602 -5.184 1 81.5 66 ALA B O 1
ATOM 1764 N N . ALA B 1 67 ? 10.633 11.156 -5.035 1 76.38 67 ALA B N 1
ATOM 1765 C CA . ALA B 1 67 ? 11.555 10.25 -4.355 1 76.38 67 ALA B CA 1
ATOM 1766 C C . ALA B 1 67 ? 11.031 9.859 -2.979 1 76.38 67 ALA B C 1
ATOM 1768 O O . ALA B 1 67 ? 11.141 8.703 -2.566 1 76.38 67 ALA B O 1
ATOM 1769 N N . ARG B 1 68 ? 10.438 10.844 -2.354 1 73.75 68 ARG B N 1
ATOM 1770 C CA . ARG B 1 68 ? 9.898 10.617 -1.014 1 73.75 68 ARG B CA 1
ATOM 1771 C C . ARG B 1 68 ? 8.641 9.758 -1.065 1 73.75 68 ARG B C 1
ATOM 1773 O O . ARG B 1 68 ? 8.43 8.914 -0.193 1 73.75 68 ARG B O 1
ATOM 1780 N N . ALA B 1 69 ? 7.93 10.016 -2.051 1 68.38 69 ALA B N 1
ATOM 1781 C CA . ALA B 1 69 ? 6.652 9.312 -2.158 1 68.38 69 ALA B CA 1
ATOM 1782 C C . ALA B 1 69 ? 6.824 7.969 -2.854 1 68.38 69 ALA B C 1
ATOM 1784 O O . ALA B 1 69 ? 5.902 7.152 -2.879 1 68.38 69 ALA B O 1
ATOM 1785 N N . ARG B 1 70 ? 8.32 7.656 -3.205 1 58.84 70 ARG B N 1
ATOM 1786 C CA . ARG B 1 70 ? 8.695 6.531 -4.059 1 58.84 70 ARG B CA 1
ATOM 1787 C C . ARG B 1 70 ? 7.516 6.07 -4.906 1 58.84 70 ARG B C 1
ATOM 1789 O O . ARG B 1 70 ? 7.344 4.871 -5.137 1 58.84 70 ARG B O 1
ATOM 1796 N N . GLY B 1 71 ? 6.543 6.961 -4.926 1 60.97 71 GLY B N 1
ATOM 1797 C CA . GLY B 1 71 ? 5.609 6.773 -6.023 1 60.97 71 GLY B CA 1
ATOM 1798 C C . GLY B 1 71 ? 6.227 7.031 -7.383 1 60.97 71 GLY B C 1
ATOM 1799 O O . GLY B 1 71 ? 7.352 7.527 -7.477 1 60.97 71 GLY B O 1
ATOM 1800 N N . SER B 1 72 ? 5.691 6.5 -8.281 1 67.56 72 SER B N 1
ATOM 1801 C CA . SER B 1 72 ? 6.102 6.859 -9.641 1 67.56 72 SER B CA 1
ATOM 1802 C C . SER B 1 72 ? 6.004 8.367 -9.859 1 67.56 72 SER B C 1
ATOM 1804 O O . SER B 1 72 ? 5.148 9.031 -9.273 1 67.56 72 SER B O 1
ATOM 1806 N N . GLN B 1 73 ? 7.031 8.875 -10.383 1 75.69 73 GLN B N 1
ATOM 1807 C CA . GLN B 1 73 ? 7.008 10.266 -10.812 1 75.69 73 GLN B CA 1
ATOM 1808 C C . GLN B 1 73 ? 5.656 10.633 -11.43 1 75.69 73 GLN B C 1
ATOM 1810 O O . GLN B 1 73 ? 5.129 11.719 -11.172 1 75.69 73 GLN B O 1
ATOM 1815 N N . SER B 1 74 ? 5.109 9.688 -12.078 1 81.56 74 SER B N 1
ATOM 1816 C CA . SER B 1 74 ? 3.818 9.922 -12.711 1 81.56 74 SER B CA 1
ATOM 1817 C C . SER B 1 74 ? 2.715 10.094 -11.672 1 81.56 74 SER B C 1
ATOM 1819 O O . SER B 1 74 ? 1.878 10.992 -11.797 1 81.56 74 SER B O 1
ATOM 1821 N N . ARG B 1 75 ? 2.719 9.273 -10.617 1 84.56 75 ARG B N 1
ATOM 1822 C CA . ARG B 1 75 ? 1.705 9.352 -9.57 1 84.56 75 ARG B CA 1
ATOM 1823 C C . ARG B 1 75 ? 1.802 10.672 -8.812 1 84.56 75 ARG B C 1
ATOM 1825 O O . ARG B 1 75 ? 0.783 11.297 -8.508 1 84.56 75 ARG B O 1
ATOM 1832 N N . VAL B 1 76 ? 3 11.102 -8.57 1 88.81 76 VAL B N 1
ATOM 1833 C CA . VAL B 1 76 ? 3.236 12.359 -7.859 1 88.81 76 VAL B CA 1
ATOM 1834 C C . VAL B 1 76 ? 2.816 13.531 -8.734 1 88.81 76 VAL B C 1
ATOM 1836 O O . VAL B 1 76 ? 2.141 14.453 -8.266 1 88.81 76 VAL B O 1
ATOM 1839 N N . SER B 1 77 ? 3.184 13.469 -9.992 1 88.81 77 SER B N 1
ATOM 1840 C CA . SER B 1 77 ? 2.828 14.547 -10.914 1 88.81 77 SER B CA 1
ATOM 1841 C C . SER B 1 77 ? 1.315 14.695 -11.039 1 88.81 77 SER B C 1
ATOM 1843 O O . SER B 1 77 ? 0.789 15.805 -10.992 1 88.81 77 SER B O 1
ATOM 1845 N N . HIS B 1 78 ? 0.65 13.633 -11.125 1 92.06 78 HIS B N 1
ATOM 1846 C CA . HIS B 1 78 ? -0.805 13.656 -11.234 1 92.06 78 HIS B CA 1
ATOM 1847 C C . HIS B 1 78 ? -1.444 14.195 -9.961 1 92.06 78 HIS B C 1
ATOM 1849 O O . HIS B 1 78 ? -2.387 14.984 -10.016 1 92.06 78 HIS B O 1
ATOM 1855 N N . ALA B 1 79 ? -0.933 13.766 -8.852 1 93.94 79 ALA B N 1
ATOM 1856 C CA . ALA B 1 79 ? -1.454 14.242 -7.574 1 93.94 79 ALA B CA 1
ATOM 1857 C C . ALA B 1 79 ? -1.217 15.742 -7.41 1 93.94 79 ALA B C 1
ATOM 1859 O O . ALA B 1 79 ? -2.104 16.469 -6.965 1 93.94 79 ALA B O 1
ATOM 1860 N N . VAL B 1 80 ? -0.061 16.172 -7.82 1 94.31 80 VAL B N 1
ATOM 1861 C CA . VAL B 1 80 ? 0.277 17.578 -7.723 1 94.31 80 VAL B CA 1
ATOM 1862 C C . VAL B 1 80 ? -0.642 18.391 -8.633 1 94.31 80 VAL B C 1
ATOM 1864 O O . VAL B 1 80 ? -1.102 19.469 -8.258 1 94.31 80 VAL B O 1
ATOM 1867 N N . THR B 1 81 ? -0.907 17.859 -9.789 1 95.5 81 THR B N 1
ATOM 1868 C CA . THR B 1 81 ? -1.82 18.531 -10.719 1 95.5 81 THR B CA 1
ATOM 1869 C C . THR B 1 81 ? -3.209 18.672 -10.102 1 95.5 81 THR B C 1
ATOM 1871 O O . THR B 1 81 ? -3.818 19.734 -10.172 1 95.5 81 THR B O 1
ATOM 1874 N N . ARG B 1 82 ? -3.713 17.703 -9.438 1 97.38 82 ARG B N 1
ATOM 1875 C CA . ARG B 1 82 ? -5.027 17.719 -8.805 1 97.38 82 ARG B CA 1
ATOM 1876 C C . ARG B 1 82 ? -5.055 18.688 -7.629 1 97.38 82 ARG B C 1
ATOM 1878 O O . ARG B 1 82 ? -6.004 19.453 -7.469 1 97.38 82 ARG B O 1
ATOM 1885 N N . LEU B 1 83 ? -3.99 18.656 -6.859 1 97.88 83 LEU B N 1
ATOM 1886 C CA . LEU B 1 83 ? -3.889 19.531 -5.695 1 97.88 83 LEU B CA 1
ATOM 1887 C C . LEU B 1 83 ? -3.764 21 -6.125 1 97.88 83 LEU B C 1
ATOM 1889 O O . LEU B 1 83 ? -4.285 21.891 -5.457 1 97.88 83 LEU B O 1
ATOM 1893 N N . GLN B 1 84 ? -3.098 21.172 -7.238 1 97.88 84 GLN B N 1
ATOM 1894 C CA . GLN B 1 84 ? -2.973 22.516 -7.789 1 97.88 84 GLN B CA 1
ATOM 1895 C C . GLN B 1 84 ? -4.32 23.031 -8.289 1 97.88 84 GLN B C 1
ATOM 1897 O O . GLN B 1 84 ? -4.656 24.203 -8.086 1 97.88 84 GLN B O 1
ATOM 1902 N N . ALA B 1 85 ? -5.027 22.219 -8.914 1 98.06 85 ALA B N 1
ATOM 1903 C CA . ALA B 1 85 ? -6.352 22.578 -9.406 1 98.06 85 ALA B CA 1
ATOM 1904 C C . ALA B 1 85 ? -7.262 23 -8.258 1 98.06 85 ALA B C 1
ATOM 1906 O O . ALA B 1 85 ? -8.133 23.859 -8.422 1 98.06 85 ALA B O 1
ATOM 1907 N N . LYS B 1 86 ? -7.051 22.469 -7.066 1 98 86 LYS B N 1
ATOM 1908 C CA . LYS B 1 86 ? -7.832 22.797 -5.871 1 98 86 LYS B CA 1
ATOM 1909 C C . LYS B 1 86 ? -7.27 24.031 -5.164 1 98 86 LYS B C 1
ATOM 1911 O O . LYS B 1 86 ? -7.852 24.5 -4.188 1 98 86 LYS B O 1
ATOM 1916 N N . GLY B 1 87 ? -6.102 24.438 -5.684 1 98.31 87 GLY B N 1
ATOM 1917 C CA . GLY B 1 87 ? -5.469 25.625 -5.113 1 98.31 87 GLY B CA 1
ATOM 1918 C C . GLY B 1 87 ? -4.645 25.312 -3.877 1 98.31 87 GLY B C 1
ATOM 1919 O O . GLY B 1 87 ? -4.281 26.234 -3.129 1 98.31 87 GLY B O 1
ATOM 1920 N N . TRP B 1 88 ? -4.305 24.062 -3.592 1 98.5 88 TRP B N 1
ATOM 1921 C CA . TRP B 1 88 ? -3.674 23.672 -2.336 1 98.5 88 TRP B CA 1
ATOM 1922 C C . TRP B 1 88 ? -2.156 23.609 -2.484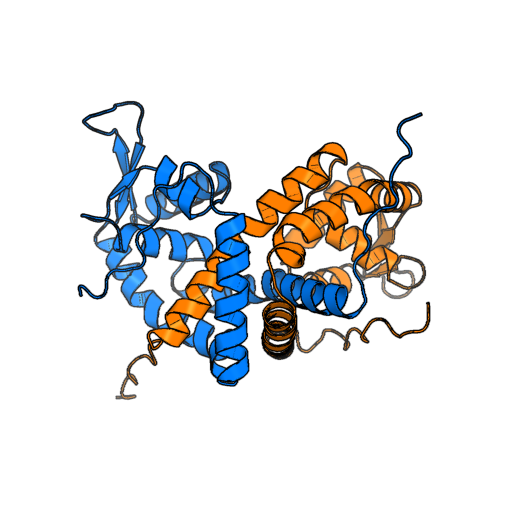 1 98.5 88 TRP B C 1
ATOM 1924 O O . TRP B 1 88 ? -1.431 23.578 -1.488 1 98.5 88 TRP B O 1
ATOM 1934 N N . VAL B 1 89 ? -1.667 23.5 -3.762 1 98 89 VAL B N 1
ATOM 1935 C CA . VAL B 1 89 ? -0.245 23.641 -4.059 1 98 89 VAL B CA 1
ATOM 1936 C C . VAL B 1 89 ? -0.054 24.516 -5.293 1 98 89 VAL B C 1
ATOM 1938 O O . VAL B 1 89 ? -1.01 24.781 -6.023 1 98 89 VAL B O 1
ATOM 1941 N N . CYS B 1 90 ? 1.132 24.984 -5.441 1 96.81 90 CYS B N 1
ATOM 1942 C CA . CYS B 1 90 ? 1.519 25.75 -6.621 1 96.81 90 CYS B CA 1
ATOM 1943 C C . CYS B 1 90 ? 2.842 25.234 -7.188 1 96.81 90 CYS B C 1
ATOM 1945 O O . CYS B 1 90 ? 3.756 24.906 -6.434 1 96.81 90 CYS B O 1
ATOM 1947 N N . ARG B 1 91 ? 2.877 25.156 -8.492 1 93.88 91 ARG B N 1
ATOM 1948 C CA . ARG B 1 91 ? 4.109 24.781 -9.18 1 93.88 91 ARG B CA 1
ATOM 1949 C C . ARG B 1 91 ? 4.812 26.016 -9.742 1 93.88 91 ARG B C 1
ATOM 1951 O O . ARG B 1 91 ? 4.16 26.922 -10.258 1 93.88 91 ARG B O 1
ATOM 1958 N N . SER B 1 92 ? 6.07 26.016 -9.547 1 91 92 SER B N 1
ATOM 1959 C CA . SER B 1 92 ? 6.867 27.078 -10.148 1 91 92 SER B CA 1
ATOM 1960 C C . SER B 1 92 ? 8.211 26.547 -10.641 1 91 92 SER B C 1
ATOM 1962 O O . SER B 1 92 ? 8.656 25.484 -10.227 1 91 92 SER B O 1
ATOM 1964 N N . ALA B 1 93 ? 8.742 27.266 -11.633 1 85.81 93 ALA B N 1
ATOM 1965 C CA . ALA B 1 93 ? 10.094 26.938 -12.078 1 85.81 93 ALA B CA 1
ATOM 1966 C C . ALA B 1 93 ? 11.133 27.406 -11.055 1 85.81 93 ALA B C 1
ATOM 1968 O O . ALA B 1 93 ? 10.961 28.438 -10.414 1 85.81 93 ALA B O 1
ATOM 1969 N N . SER B 1 94 ? 12.133 26.531 -10.914 1 80.06 94 SER B N 1
ATOM 1970 C CA . SER B 1 94 ? 13.219 26.938 -10.031 1 80.06 94 SER B CA 1
ATOM 1971 C C . SER B 1 94 ? 13.953 28.156 -10.586 1 80.06 94 SER B C 1
ATOM 1973 O O . SER B 1 94 ? 14.133 28.281 -11.797 1 80.06 94 SER B O 1
ATOM 1975 N N . THR B 1 95 ? 14.305 29 -9.688 1 76.25 95 THR B N 1
ATOM 1976 C CA . THR B 1 95 ? 15.047 30.188 -10.086 1 76.25 95 THR B CA 1
ATOM 1977 C C . THR B 1 95 ? 16.5 29.828 -10.383 1 76.25 95 THR B C 1
ATOM 1979 O O . THR B 1 95 ? 17.203 30.578 -11.086 1 76.25 95 THR B O 1
ATOM 1982 N N . THR B 1 96 ? 16.922 28.719 -9.844 1 77.94 96 THR B N 1
ATOM 1983 C CA . THR B 1 96 ? 18.328 28.359 -9.953 1 77.94 96 THR B CA 1
ATOM 1984 C C . THR B 1 96 ? 18.547 27.328 -11.055 1 77.94 96 THR B C 1
ATOM 1986 O O . THR B 1 96 ? 19.609 27.266 -11.672 1 77.94 96 THR B O 1
ATOM 1989 N N . ASP B 1 97 ? 17.625 26.5 -11.227 1 74.69 97 ASP B N 1
ATOM 1990 C CA . ASP B 1 97 ? 17.641 25.469 -12.258 1 74.69 97 ASP B CA 1
ATOM 1991 C C . ASP B 1 97 ? 16.281 25.375 -12.961 1 74.69 97 ASP B C 1
ATOM 1993 O O . ASP B 1 97 ? 15.344 24.781 -12.438 1 74.69 97 ASP B O 1
ATOM 1997 N N . ARG B 1 98 ? 16.188 25.984 -14.062 1 71 98 ARG B N 1
ATOM 1998 C CA . ARG B 1 98 ? 14.922 26.125 -14.789 1 7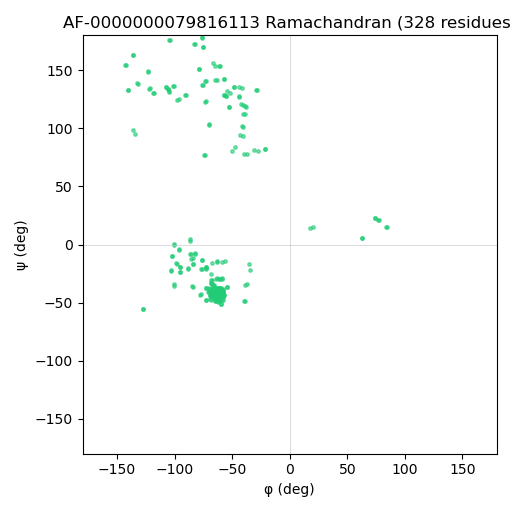1 98 ARG B CA 1
ATOM 1999 C C . ARG B 1 98 ? 14.336 24.766 -15.133 1 71 98 ARG B C 1
ATOM 2001 O O . ARG B 1 98 ? 13.133 24.641 -15.367 1 71 98 ARG B O 1
ATOM 2008 N N . ARG B 1 99 ? 15.148 23.766 -15.023 1 71.25 99 ARG B N 1
ATOM 2009 C CA . ARG B 1 99 ? 14.68 22.438 -15.359 1 71.25 99 ARG B CA 1
ATOM 2010 C C . ARG B 1 99 ? 13.961 21.797 -14.18 1 71.25 99 ARG B C 1
ATOM 2012 O O . ARG B 1 99 ? 13.242 20.797 -14.344 1 71.25 99 ARG B O 1
ATOM 2019 N N . LEU B 1 100 ? 14.156 22.5 -13.055 1 81.94 100 LEU B N 1
ATOM 2020 C CA . LEU B 1 100 ? 13.539 21.938 -11.852 1 81.94 100 LEU B CA 1
ATOM 2021 C C . LEU B 1 100 ? 12.203 22.625 -11.57 1 81.94 100 LEU B C 1
ATOM 2023 O O . LEU B 1 100 ? 12.094 23.844 -11.641 1 81.94 100 LEU B O 1
ATOM 2027 N N . SER B 1 101 ? 11.195 21.766 -11.477 1 89.31 101 SER B N 1
ATOM 2028 C CA . SER B 1 101 ? 9.891 22.25 -11.039 1 89.31 101 SER B CA 1
ATOM 2029 C C . SER B 1 101 ? 9.75 22.172 -9.523 1 89.31 101 SER B C 1
ATOM 2031 O O . SER B 1 101 ? 10.078 21.141 -8.922 1 89.31 101 SER B O 1
ATOM 2033 N N . ILE B 1 102 ? 9.344 23.328 -8.922 1 92.81 102 ILE B N 1
ATOM 2034 C CA . ILE B 1 102 ? 9.18 23.406 -7.477 1 92.81 102 ILE B CA 1
ATOM 2035 C C . ILE B 1 102 ? 7.691 23.406 -7.125 1 92.81 102 ILE B C 1
ATOM 2037 O O . ILE B 1 102 ? 6.891 24.078 -7.777 1 92.81 102 ILE B O 1
ATOM 2041 N N . VAL B 1 103 ? 7.379 22.594 -6.152 1 95.5 103 VAL B N 1
ATOM 2042 C CA . VAL B 1 103 ? 6.027 22.578 -5.609 1 95.5 103 VAL B CA 1
ATOM 2043 C C . VAL B 1 103 ? 6 23.281 -4.254 1 95.5 103 VAL B C 1
ATOM 2045 O O . VAL B 1 103 ? 6.859 23.047 -3.406 1 95.5 103 VAL B O 1
ATOM 2048 N N . THR B 1 104 ? 5.047 24.172 -4.094 1 96.25 104 THR B N 1
ATOM 2049 C CA . THR B 1 104 ? 4.918 24.938 -2.865 1 96.25 104 THR B CA 1
ATOM 2050 C C . THR B 1 104 ? 3.545 24.719 -2.232 1 96.25 104 THR B C 1
ATOM 2052 O O . THR B 1 104 ? 2.529 24.703 -2.932 1 96.25 104 THR B O 1
ATOM 2055 N N . LEU B 1 105 ? 3.566 24.5 -0.947 1 97.38 105 LEU B N 1
ATOM 2056 C CA . LEU B 1 105 ? 2.322 24.422 -0.188 1 97.38 105 LEU B CA 1
ATOM 2057 C C . LEU B 1 105 ? 1.712 25.812 -0.016 1 97.38 105 LEU B C 1
ATOM 2059 O O . LEU B 1 105 ? 2.371 26.734 0.479 1 97.38 105 LEU B O 1
ATOM 2063 N N . THR B 1 106 ? 0.462 26.016 -0.464 1 97.94 106 THR B N 1
ATOM 2064 C CA . THR B 1 106 ? -0.213 27.297 -0.298 1 97.94 106 THR B CA 1
ATOM 2065 C C . THR B 1 106 ? -0.83 27.406 1.093 1 97.94 106 THR B C 1
ATOM 2067 O O . THR B 1 106 ? -0.871 26.422 1.84 1 97.94 106 THR B O 1
ATOM 2070 N N . ASP B 1 107 ? -1.342 28.609 1.397 1 97.75 107 ASP B N 1
ATOM 2071 C CA . ASP B 1 107 ? -2.064 28.797 2.65 1 97.75 107 ASP B CA 1
ATOM 2072 C C . ASP B 1 107 ? -3.344 27.969 2.684 1 97.75 107 ASP B C 1
ATOM 2074 O O . ASP B 1 107 ? -3.699 27.406 3.723 1 97.75 107 ASP B O 1
ATOM 2078 N N . ALA B 1 108 ? -3.951 27.922 1.559 1 98.31 108 ALA B N 1
ATOM 2079 C CA . ALA B 1 108 ? -5.164 27.109 1.462 1 98.31 108 ALA B CA 1
ATOM 2080 C C . ALA B 1 108 ? -4.852 25.625 1.655 1 98.31 108 ALA B C 1
ATOM 2082 O O . ALA B 1 108 ? -5.613 24.906 2.301 1 98.31 108 ALA B O 1
ATOM 2083 N N . GLY B 1 109 ? -3.717 25.203 1.074 1 98.25 109 GLY B N 1
ATOM 2084 C CA . GLY B 1 109 ? -3.281 23.828 1.261 1 98.25 109 GLY B CA 1
ATOM 2085 C C . GLY B 1 109 ? -2.955 23.5 2.705 1 98.25 109 GLY B C 1
ATOM 2086 O O . GLY B 1 109 ? -3.307 22.422 3.193 1 98.25 109 GLY B O 1
ATOM 2087 N N . ARG B 1 110 ? -2.322 24.422 3.373 1 97.81 110 ARG B N 1
ATOM 2088 C CA . ARG B 1 110 ? -1.998 24.234 4.785 1 97.81 110 ARG B CA 1
ATOM 2089 C C . ARG B 1 110 ? -3.264 24.172 5.633 1 97.81 110 ARG B C 1
ATOM 2091 O O . ARG B 1 110 ? -3.357 23.344 6.543 1 97.81 110 ARG B O 1
ATOM 2098 N N . ALA B 1 111 ? -4.191 25.047 5.316 1 98.25 111 ALA B N 1
ATOM 2099 C CA . ALA B 1 111 ? -5.465 25.031 6.039 1 98.25 111 ALA B CA 1
ATOM 2100 C C . ALA B 1 111 ? -6.191 23.703 5.852 1 98.25 111 ALA B C 1
ATOM 2102 O O . ALA B 1 111 ? -6.781 23.172 6.797 1 98.25 111 ALA B O 1
ATOM 2103 N N . ARG B 1 112 ? -6.141 23.172 4.641 1 98.38 112 ARG B N 1
ATOM 2104 C CA . ARG B 1 112 ? -6.773 21.875 4.367 1 98.38 112 ARG B CA 1
ATOM 2105 C C . ARG B 1 112 ? -6.094 20.75 5.145 1 98.38 112 ARG B C 1
ATOM 2107 O O . ARG B 1 112 ? -6.766 19.891 5.699 1 98.38 112 ARG B O 1
ATOM 2114 N N . LEU B 1 113 ? -4.777 20.766 5.172 1 97.75 113 LEU B N 1
ATOM 2115 C CA . LEU B 1 113 ? -4 19.781 5.914 1 97.75 113 LEU B CA 1
ATOM 2116 C C . LEU B 1 113 ? -4.371 19.812 7.395 1 97.75 113 LEU B C 1
ATOM 2118 O O . LEU B 1 113 ? -4.637 18.766 7.984 1 97.75 113 LEU B O 1
ATOM 2122 N N . VAL B 1 114 ? -4.414 20.969 7.953 1 97.44 114 VAL B N 1
ATOM 2123 C CA . VAL B 1 114 ? -4.715 21.141 9.367 1 97.44 114 VAL B CA 1
ATOM 2124 C C . VAL B 1 114 ? -6.137 20.656 9.656 1 97.44 114 VAL B C 1
ATOM 2126 O O . VAL B 1 114 ? -6.387 19.984 10.664 1 97.44 114 VAL B O 1
ATOM 2129 N N . ALA B 1 115 ? -7.031 20.969 8.766 1 97.88 115 ALA B N 1
ATOM 2130 C CA . ALA B 1 115 ? -8.43 20.594 8.938 1 97.88 115 ALA B CA 1
ATOM 2131 C C . ALA B 1 115 ? -8.609 19.078 8.852 1 97.88 115 ALA B C 1
ATOM 2133 O O . ALA B 1 115 ? -9.477 18.516 9.516 1 97.88 115 ALA B O 1
ATOM 2134 N N . ALA B 1 116 ? -7.773 18.422 8.078 1 98.31 116 ALA B N 1
ATOM 2135 C CA . ALA B 1 116 ? -7.922 17 7.82 1 98.31 116 ALA B CA 1
ATOM 2136 C C . ALA B 1 116 ? -7.195 16.172 8.883 1 98.31 116 ALA B C 1
ATOM 2138 O O . ALA B 1 116 ? -7.496 14.992 9.07 1 98.31 116 ALA B O 1
ATOM 2139 N N . ALA B 1 117 ? -6.227 16.781 9.578 1 97.75 117 ALA B N 1
ATOM 2140 C CA . ALA B 1 117 ? -5.27 16.078 10.422 1 97.75 117 ALA B CA 1
ATOM 2141 C C . ALA B 1 117 ? -5.984 15.305 11.523 1 97.75 117 ALA B C 1
ATOM 2143 O O . ALA B 1 117 ? -5.672 14.133 11.773 1 97.75 117 ALA B O 1
ATOM 2144 N N . PRO B 1 118 ? -7.012 15.891 12.211 1 97.94 118 PRO B N 1
ATOM 2145 C CA . PRO B 1 118 ? -7.676 15.156 13.289 1 97.94 118 PRO B CA 1
ATOM 2146 C C . PRO B 1 118 ? -8.383 13.891 12.797 1 97.94 118 PRO B C 1
ATOM 2148 O O . PRO B 1 118 ? -8.297 12.844 13.438 1 97.94 118 PRO B O 1
ATOM 2151 N N . ASP B 1 119 ? -9.016 13.977 11.664 1 97.88 119 ASP B N 1
ATOM 2152 C CA . ASP B 1 119 ? -9.711 12.812 11.125 1 97.88 119 ASP B CA 1
ATOM 2153 C C . ASP B 1 119 ? -8.719 11.75 10.648 1 97.88 119 ASP B C 1
ATOM 2155 O O . ASP B 1 119 ? -8.953 10.555 10.82 1 97.88 119 ASP B O 1
ATOM 2159 N N . HIS B 1 120 ? -7.617 12.258 10.062 1 98 120 HIS B N 1
ATOM 2160 C CA . HIS B 1 120 ? -6.59 11.312 9.625 1 98 120 HIS B CA 1
ATOM 2161 C C . HIS B 1 120 ? -5.984 10.57 10.812 1 98 120 HIS B C 1
ATOM 2163 O O . HIS B 1 120 ? -5.883 9.344 10.797 1 98 120 HIS B O 1
ATOM 2169 N N . VAL B 1 121 ? -5.629 11.305 11.844 1 98.06 121 VAL B N 1
ATOM 2170 C CA . VAL B 1 121 ? -4.969 10.695 12.992 1 98.06 121 VAL B CA 1
ATOM 2171 C C . VAL B 1 121 ? -5.93 9.734 13.688 1 98.06 121 VAL B C 1
ATOM 2173 O O . VAL B 1 121 ? -5.523 8.656 14.133 1 98.06 121 VAL B O 1
ATOM 2176 N N . GLU B 1 122 ? -7.152 10.102 13.773 1 98.19 122 GLU B N 1
ATOM 2177 C CA . GLU B 1 122 ? -8.133 9.211 14.398 1 98.19 122 GLU B CA 1
ATOM 2178 C C . GLU B 1 122 ? -8.273 7.91 13.609 1 98.19 122 GLU B C 1
ATOM 2180 O O . GLU B 1 122 ? -8.375 6.832 14.195 1 98.19 122 GLU B O 1
ATOM 2185 N N . SER B 1 123 ? -8.273 8.008 12.32 1 98 123 SER B N 1
ATOM 2186 C CA . SER B 1 123 ? -8.352 6.812 11.484 1 98 123 SER B CA 1
ATOM 2187 C C . SER B 1 123 ? -7.117 5.934 11.664 1 98 123 SER B C 1
ATOM 2189 O O . SER B 1 123 ? -7.227 4.707 11.734 1 98 123 SER B O 1
ATOM 2191 N N . VAL B 1 124 ? -5.93 6.555 11.766 1 98.38 124 VAL B N 1
ATOM 2192 C CA . VAL B 1 124 ? -4.688 5.832 12.016 1 98.38 124 VAL B CA 1
ATOM 2193 C C . VAL B 1 124 ? -4.754 5.145 13.383 1 98.38 124 VAL B C 1
ATOM 2195 O O . VAL B 1 124 ? -4.379 3.979 13.516 1 98.38 124 VAL B O 1
ATOM 2198 N N . ARG B 1 125 ? -5.277 5.852 14.367 1 98.44 125 ARG B N 1
ATOM 2199 C CA . ARG B 1 125 ? -5.398 5.273 15.703 1 98.44 125 ARG B CA 1
ATOM 2200 C C . ARG B 1 125 ? -6.312 4.055 15.688 1 98.44 125 ARG B C 1
ATOM 2202 O O . ARG B 1 125 ? -5.918 2.971 16.125 1 98.44 125 ARG B O 1
ATOM 2209 N N . GLU B 1 126 ? -7.457 4.172 15.102 1 97.69 126 GLU B N 1
ATOM 2210 C CA . GLU B 1 126 ? -8.469 3.121 15.133 1 97.69 126 GLU B CA 1
ATOM 2211 C C . GLU B 1 126 ? -8.023 1.905 14.328 1 97.69 126 GLU B C 1
ATOM 2213 O O . GLU B 1 126 ? -8.305 0.765 14.695 1 97.69 126 GLU B O 1
ATOM 2218 N N . SER B 1 127 ? -7.281 2.178 13.266 1 97.75 127 SER B N 1
ATOM 2219 C CA . SER B 1 127 ? -6.996 1.101 12.32 1 97.75 127 SER B CA 1
ATOM 2220 C C . SER B 1 127 ? -5.648 0.452 12.617 1 97.75 127 SER B C 1
ATOM 2222 O O . SER B 1 127 ? -5.395 -0.682 12.211 1 97.75 127 SER B O 1
ATOM 2224 N N . VAL B 1 128 ? -4.77 1.196 13.281 1 98.69 128 VAL B N 1
ATOM 2225 C CA . VAL B 1 128 ? -3.414 0.676 13.43 1 98.69 128 VAL B CA 1
ATOM 2226 C C . VAL B 1 128 ? -3.01 0.706 14.906 1 98.69 128 VAL B C 1
ATOM 2228 O O . VAL B 1 128 ? -2.791 -0.343 15.516 1 98.69 128 VAL B O 1
ATOM 2231 N N . ILE B 1 129 ? -3.074 1.855 15.547 1 98.75 129 ILE B N 1
ATOM 2232 C CA . ILE B 1 129 ? -2.449 2.051 16.859 1 98.75 129 ILE B CA 1
ATOM 2233 C C . ILE B 1 129 ? -3.242 1.304 17.922 1 98.75 129 ILE B C 1
ATOM 2235 O O . ILE B 1 129 ? -2.684 0.497 18.672 1 98.75 129 ILE B O 1
ATOM 2239 N N . ASP B 1 130 ? -4.539 1.455 17.922 1 98.44 130 ASP B N 1
ATOM 2240 C CA . ASP B 1 130 ? -5.375 0.984 19.031 1 98.44 130 ASP B CA 1
ATOM 2241 C C . ASP B 1 130 ? -5.555 -0.531 18.969 1 98.44 130 ASP B C 1
ATOM 2243 O O . ASP B 1 130 ? -5.984 -1.147 19.938 1 98.44 130 ASP B O 1
ATOM 2247 N N . VAL B 1 131 ? -5.211 -1.144 17.891 1 98.38 131 VAL B N 1
ATOM 2248 C CA . VAL B 1 131 ? -5.41 -2.584 17.781 1 98.38 131 VAL B CA 1
ATOM 2249 C C . VAL B 1 131 ? -4.117 -3.316 18.141 1 98.38 131 VAL B C 1
ATOM 2251 O O . VAL B 1 131 ? -4.09 -4.547 18.188 1 98.38 131 VAL B O 1
ATOM 2254 N N . LEU B 1 132 ? -3.076 -2.588 18.391 1 98.69 132 LEU B N 1
ATOM 2255 C CA . LEU B 1 132 ? -1.784 -3.186 18.703 1 98.69 132 LEU B CA 1
ATOM 2256 C C . LEU B 1 132 ? -1.452 -3.004 20.188 1 98.69 132 LEU B C 1
ATOM 2258 O O . LEU B 1 132 ? -1.703 -1.939 20.75 1 98.69 132 LEU B O 1
ATOM 2262 N N . ASP B 1 133 ? -0.976 -4.051 20.812 1 98.38 133 ASP B N 1
ATOM 2263 C CA . ASP B 1 133 ? -0.346 -3.832 22.109 1 98.38 133 ASP B CA 1
ATOM 2264 C C . ASP B 1 133 ? 1.052 -3.238 21.953 1 98.38 133 ASP B C 1
ATOM 2266 O O . ASP B 1 133 ? 1.521 -3.033 20.828 1 98.38 133 ASP B O 1
ATOM 2270 N N . ASP B 1 134 ? 1.718 -2.959 23.047 1 98 134 ASP B N 1
ATOM 2271 C CA . ASP B 1 134 ? 3.002 -2.264 23.016 1 98 134 ASP B CA 1
ATOM 2272 C C . ASP B 1 134 ? 4.059 -3.096 22.297 1 98 134 ASP B C 1
ATOM 2274 O O . ASP B 1 134 ? 4.867 -2.559 21.531 1 98 134 ASP B O 1
ATOM 2278 N N . GLU B 1 135 ? 4.102 -4.363 22.516 1 98 135 GLU B N 1
ATOM 2279 C CA . GLU B 1 135 ? 5.078 -5.242 21.875 1 98 135 GLU B CA 1
ATOM 2280 C C . GLU B 1 135 ? 4.863 -5.301 20.375 1 98 135 GLU B C 1
ATOM 2282 O O . GLU B 1 135 ? 5.824 -5.238 19.594 1 98 135 GLU B O 1
ATOM 2287 N N . GLN B 1 136 ? 3.621 -5.379 19.984 1 98.56 136 GLN B N 1
ATOM 2288 C CA . GLN B 1 136 ? 3.275 -5.406 18.578 1 98.56 136 GLN B CA 1
ATOM 2289 C C . GLN B 1 136 ? 3.646 -4.094 17.891 1 98.56 136 GLN B C 1
ATOM 2291 O O . GLN B 1 136 ? 4.152 -4.094 16.766 1 98.56 136 GLN B O 1
ATOM 2296 N N . LEU B 1 137 ? 3.391 -3.039 18.594 1 98.75 137 LEU B N 1
ATOM 2297 C CA . LEU B 1 137 ? 3.705 -1.729 18.031 1 98.75 137 LEU B CA 1
ATOM 2298 C C . LEU B 1 137 ? 5.207 -1.572 17.828 1 98.75 137 LEU B C 1
ATOM 2300 O O . LEU B 1 137 ? 5.652 -1.129 16.766 1 98.75 137 LEU B O 1
ATOM 2304 N N . LEU B 1 138 ? 5.938 -1.949 18.797 1 98.25 138 LEU B N 1
ATOM 2305 C CA . LEU B 1 138 ? 7.391 -1.862 18.703 1 98.25 138 LEU B CA 1
ATOM 2306 C C . LEU B 1 138 ? 7.918 -2.797 17.609 1 98.25 138 LEU B C 1
ATOM 2308 O O . LEU B 1 138 ? 8.836 -2.439 16.875 1 98.25 138 LEU B O 1
ATOM 2312 N N . GLY B 1 139 ? 7.34 -3.986 17.547 1 98.25 139 GLY B N 1
ATOM 2313 C CA . GLY B 1 139 ? 7.707 -4.934 16.5 1 98.25 139 GLY B CA 1
ATOM 2314 C C . GLY B 1 139 ? 7.422 -4.426 15.102 1 98.25 139 GLY B C 1
ATOM 2315 O O . GLY B 1 139 ? 8.234 -4.594 14.195 1 98.25 139 GLY B O 1
ATOM 2316 N N . LEU B 1 140 ? 6.27 -3.799 14.93 1 98.75 140 LEU B N 1
ATOM 2317 C CA . LEU B 1 140 ? 5.918 -3.193 13.648 1 98.75 140 LEU B CA 1
ATOM 2318 C C . LEU B 1 140 ? 6.941 -2.137 13.25 1 98.75 140 LEU B C 1
ATOM 2320 O O . LEU B 1 140 ? 7.453 -2.158 12.125 1 98.75 140 LEU B O 1
ATOM 2324 N N . GLY B 1 141 ? 7.191 -1.228 14.195 1 98.62 141 GLY B N 1
ATOM 2325 C CA . GLY B 1 141 ? 8.148 -0.164 13.922 1 98.62 141 GLY B CA 1
ATOM 2326 C C . GLY B 1 141 ? 9.523 -0.68 13.555 1 98.62 141 GLY B C 1
ATOM 2327 O O . GLY B 1 141 ? 10.125 -0.218 12.586 1 98.62 141 GLY B O 1
ATOM 2328 N N . SER B 1 142 ? 9.977 -1.632 14.312 1 98.62 142 SER B N 1
ATOM 2329 C CA . SER B 1 142 ? 11.312 -2.188 14.109 1 98.62 142 SER B CA 1
ATOM 2330 C C . SER B 1 142 ? 11.414 -2.893 12.758 1 98.62 142 SER B C 1
ATOM 2332 O O . SER B 1 142 ? 12.367 -2.676 12.008 1 98.62 142 SER B O 1
ATOM 2334 N N . ALA B 1 143 ? 10.461 -3.717 12.438 1 98.81 143 ALA B N 1
ATOM 2335 C CA . ALA B 1 143 ? 10.469 -4.465 11.188 1 98.81 143 ALA B CA 1
ATOM 2336 C C . ALA B 1 143 ? 10.344 -3.523 9.984 1 98.81 143 ALA B C 1
ATOM 2338 O O . ALA B 1 143 ? 11.102 -3.639 9.016 1 98.81 143 ALA B O 1
ATOM 2339 N N . CYS B 1 144 ? 9.422 -2.594 10.078 1 98.5 144 CYS B N 1
ATOM 2340 C CA . CYS B 1 144 ? 9.203 -1.671 8.969 1 98.5 144 CYS B CA 1
ATOM 2341 C C . CYS B 1 144 ? 10.414 -0.772 8.766 1 98.5 144 CYS B C 1
ATOM 2343 O O . CYS B 1 144 ? 10.742 -0.406 7.637 1 98.5 144 CYS B O 1
ATOM 2345 N N . ALA B 1 145 ? 11.086 -0.391 9.844 1 97.75 145 ALA B N 1
ATOM 2346 C CA . ALA B 1 145 ? 12.305 0.397 9.719 1 97.75 145 ALA B CA 1
ATOM 2347 C C . ALA B 1 145 ? 13.367 -0.363 8.93 1 97.75 145 ALA B C 1
ATOM 2349 O O . ALA B 1 145 ? 14.031 0.206 8.055 1 97.75 145 ALA B O 1
ATOM 2350 N N . ALA B 1 146 ? 13.555 -1.599 9.234 1 98.31 146 ALA B N 1
ATOM 2351 C CA . ALA B 1 146 ? 14.539 -2.424 8.539 1 98.31 146 ALA B CA 1
ATOM 2352 C C . ALA B 1 146 ? 14.18 -2.564 7.059 1 98.31 146 ALA B C 1
ATOM 2354 O O . ALA B 1 146 ? 15.047 -2.443 6.191 1 98.31 146 ALA B O 1
ATOM 2355 N N . ILE B 1 147 ? 12.914 -2.797 6.75 1 98.06 147 ILE B N 1
ATOM 2356 C CA . ILE B 1 147 ? 12.453 -2.939 5.375 1 98.06 147 ILE B CA 1
ATOM 2357 C C . ILE B 1 147 ? 12.664 -1.625 4.625 1 98.06 147 ILE B C 1
ATOM 2359 O O . ILE B 1 147 ? 13.203 -1.612 3.516 1 98.06 147 ILE B O 1
ATOM 2363 N N . ALA B 1 148 ? 12.227 -0.539 5.242 1 94.31 148 ALA B N 1
ATOM 2364 C CA . ALA B 1 148 ? 12.336 0.774 4.609 1 94.31 148 ALA B CA 1
ATOM 2365 C C . ALA B 1 148 ? 13.797 1.115 4.305 1 94.31 148 ALA B C 1
ATOM 2367 O O . ALA B 1 148 ? 14.102 1.685 3.256 1 94.31 148 ALA B O 1
ATOM 2368 N N . ARG B 1 149 ? 14.672 0.799 5.203 1 93.94 149 ARG B N 1
ATOM 2369 C CA . ARG B 1 149 ? 16.094 1.071 5.008 1 93.94 149 ARG B CA 1
ATOM 2370 C C . ARG B 1 149 ? 16.625 0.353 3.771 1 93.94 149 ARG B C 1
ATOM 2372 O O . ARG B 1 149 ? 17.438 0.909 3.023 1 93.94 149 ARG B O 1
ATOM 2379 N N . GLY B 1 150 ? 16.188 -0.83 3.557 1 92.75 150 GLY B N 1
ATOM 2380 C CA . GLY B 1 150 ? 16.625 -1.602 2.406 1 92.75 150 GLY B CA 1
ATOM 2381 C C . GLY B 1 150 ? 16.047 -1.103 1.096 1 92.75 150 GLY B C 1
ATOM 2382 O O . GLY B 1 150 ? 16.562 -1.41 0.023 1 92.75 150 GLY B O 1
ATOM 2383 N N . LEU B 1 151 ? 14.93 -0.376 1.202 1 90.94 151 LEU B N 1
ATOM 2384 C CA . LEU B 1 151 ? 14.219 0.062 0.006 1 90.94 151 LEU B CA 1
ATOM 2385 C C . LEU B 1 151 ? 14.594 1.496 -0.353 1 90.94 151 LEU B C 1
ATOM 2387 O O . LEU B 1 151 ? 14.266 1.973 -1.443 1 90.94 151 LEU B O 1
ATOM 2391 N N . GLN B 1 152 ? 15.18 2.199 0.585 1 79.69 152 GLN B N 1
ATOM 2392 C CA . GLN B 1 152 ? 15.461 3.619 0.398 1 79.69 152 GLN B CA 1
ATOM 2393 C C . GLN B 1 152 ? 16.219 3.863 -0.9 1 79.69 152 GLN B C 1
ATOM 2395 O O . GLN B 1 152 ? 17.219 3.188 -1.179 1 79.69 152 GLN B O 1
ATOM 2400 N N . PRO B 1 153 ? 15.547 4.625 -1.739 1 65.31 153 PRO B N 1
ATOM 2401 C CA . PRO B 1 153 ? 16.281 4.965 -2.957 1 65.31 153 PRO B CA 1
ATOM 2402 C C . PRO B 1 153 ? 17.609 5.664 -2.666 1 65.31 153 PRO B C 1
ATOM 2404 O O . PRO B 1 153 ? 17.734 6.367 -1.661 1 65.31 153 PRO B O 1
ATOM 2407 N N . ALA B 1 154 ? 18.719 5.094 -3.305 1 55.88 154 ALA B N 1
ATOM 2408 C CA . ALA B 1 154 ? 20.062 5.613 -3.127 1 55.88 154 ALA B CA 1
ATOM 2409 C C . ALA B 1 154 ? 20.062 7.141 -3.082 1 55.88 154 ALA B C 1
ATOM 2411 O O . ALA B 1 154 ? 20.875 7.746 -2.377 1 55.88 154 ALA B O 1
ATOM 2412 N N . ASP B 1 155 ? 19.422 7.793 -4 1 52.78 155 ASP B N 1
ATOM 2413 C CA . ASP B 1 155 ? 19.609 9.227 -4.203 1 52.78 155 ASP B CA 1
ATOM 2414 C C . ASP B 1 155 ? 18.766 10.031 -3.217 1 52.78 155 ASP B C 1
ATOM 2416 O O . ASP B 1 155 ? 18.703 11.258 -3.311 1 52.78 155 ASP B O 1
ATOM 2420 N N . LEU B 1 156 ? 17.906 9.352 -2.473 1 52.09 156 LEU B N 1
ATOM 2421 C CA . LEU B 1 156 ? 17.141 10.211 -1.578 1 52.09 156 LEU B CA 1
ATOM 2422 C C . LEU B 1 156 ? 18.031 10.773 -0.474 1 52.09 156 LEU B C 1
ATOM 2424 O O . LEU B 1 156 ? 18.703 10.023 0.225 1 52.09 156 LEU B O 1
ATOM 2428 N N . PRO B 1 157 ? 18.422 11.922 -0.511 1 42.31 157 PRO B N 1
ATOM 2429 C CA . PRO B 1 157 ? 19.125 12.398 0.683 1 42.31 157 PRO B CA 1
ATOM 2430 C C . PRO B 1 157 ? 18.5 11.883 1.979 1 42.31 157 PRO B C 1
ATOM 2432 O O . PRO B 1 157 ? 17.312 11.547 2.008 1 42.31 157 PRO B O 1
ATOM 2435 N N . GLY B 1 158 ? 19.219 11.141 2.789 1 40.75 158 GLY B N 1
ATOM 2436 C CA . GLY B 1 158 ? 18.781 10.719 4.109 1 40.75 158 GLY B CA 1
ATOM 2437 C C . GLY B 1 158 ? 17.688 11.602 4.684 1 40.75 158 GLY B C 1
ATOM 2438 O O . GLY B 1 158 ? 17.859 12.805 4.832 1 40.75 158 GLY B O 1
ATOM 2439 N N . MET B 1 159 ? 16.453 11.43 4.363 1 40.19 159 MET B N 1
ATOM 2440 C CA . MET B 1 159 ? 15.516 12.219 5.156 1 40.19 159 MET B CA 1
ATOM 2441 C C . MET B 1 159 ? 15.898 12.195 6.633 1 40.19 159 MET B C 1
ATOM 2443 O O . MET B 1 159 ? 16.016 11.125 7.23 1 40.19 159 MET B O 1
ATOM 2447 N N . ALA B 1 160 ? 16.578 13.062 7.129 1 36.66 160 ALA B N 1
ATOM 2448 C CA . ALA B 1 160 ? 16.906 13.211 8.547 1 36.66 160 ALA B CA 1
ATOM 2449 C C . ALA B 1 160 ? 15.688 12.898 9.414 1 36.66 160 ALA B C 1
ATOM 2451 O O . ALA B 1 160 ? 14.562 13.258 9.07 1 36.66 160 ALA B O 1
ATOM 2452 N N . PRO B 1 161 ? 15.602 11.773 10.266 1 33.41 161 PRO B N 1
ATOM 2453 C CA . PRO B 1 161 ? 14.484 11.703 11.211 1 33.41 161 PRO B CA 1
ATOM 2454 C C . PRO B 1 161 ? 13.992 13.086 11.648 1 33.41 161 PRO B C 1
ATOM 2456 O O . PRO B 1 161 ? 14.75 14.055 11.609 1 33.41 161 PRO B O 1
ATOM 2459 N N . PRO B 1 162 ? 12.625 13.312 11.633 1 31.17 162 PRO B N 1
ATOM 2460 C CA . PRO B 1 162 ? 12.32 14.625 12.203 1 31.17 162 PRO B CA 1
ATOM 2461 C C . PRO B 1 162 ? 13.148 14.938 13.445 1 31.17 162 PRO B C 1
ATOM 2463 O O . PRO B 1 162 ? 13.477 14.031 14.219 1 31.17 162 PRO B O 1
ATOM 2466 N N . GLY B 1 163 ? 14.133 15.68 13.43 1 26.62 163 GLY B N 1
ATOM 2467 C CA . GLY B 1 163 ? 14.812 16.156 14.617 1 26.62 163 GLY B CA 1
ATOM 2468 C C . GLY B 1 163 ? 13.867 16.625 15.703 1 26.62 163 GLY B C 1
ATOM 2469 O O . GLY B 1 163 ? 12.68 16.844 15.453 1 26.62 163 GLY B O 1
ATOM 2470 N N . PRO B 1 164 ? 14.172 16.188 17.078 1 27.66 164 PRO B N 1
ATOM 2471 C CA . PRO B 1 164 ? 13.453 16.703 18.25 1 27.66 164 PRO B CA 1
ATOM 2472 C C . PRO B 1 164 ? 13.062 18.172 18.094 1 27.66 164 PRO B C 1
ATOM 2474 O O . PRO B 1 164 ? 12.461 18.75 19 1 27.66 164 PRO B O 1
ATOM 2477 N N . TRP B 1 165 ? 13.695 18.938 17.25 1 23.66 165 TRP B N 1
ATOM 2478 C CA . TRP B 1 165 ? 13.719 20.391 17.422 1 23.66 165 TRP B CA 1
ATOM 2479 C C . TRP B 1 165 ? 12.328 20.984 17.188 1 23.66 165 TRP B C 1
ATOM 2481 O O . TRP B 1 165 ? 12.086 22.156 17.516 1 23.66 165 TRP B O 1
ATOM 2491 N N . ASP B 1 166 ? 11.211 20.547 16.438 1 23.2 166 ASP B N 1
ATOM 2492 C CA . ASP B 1 166 ? 10.188 21.516 16.828 1 23.2 166 ASP B CA 1
ATOM 2493 C C . ASP B 1 166 ? 9.516 21.125 18.141 1 23.2 166 ASP B C 1
ATOM 2495 O O . ASP B 1 166 ? 9.391 19.938 18.438 1 23.2 166 ASP B O 1
#

InterPro domains:
  IPR000835 MarR-type HTH domain [PF12802] (39-99)
  IPR000835 MarR-type HTH domain [PS50995] (14-149)
  IPR000835 MarR-type HTH domain [SM00347] (34-136)
  IPR036388 Winged helix-like DNA-binding domain superfamily [G3DSA:1.10.10.10] (9-157)
  IPR036390 Winged helix DNA-binding domain superfamily [SSF46785] (6-151)
  IPR039422 Transcription regulators MarR/SlyA-like [PTHR33164] (1-148)

Foldseek 3Di:
DPPPPPDPDDDPVRVVVVVVVVVCVPPLQVLLQVLCVVLVDGPLLLVLLVVQVLDVQSKDWLVLSCLVSVPDSVVSVVSLVVCVVVVQKDWDADPVHSVIIMIGGDPVNVVSSVVSVVSSVVSCCVPPVVVDDPVRVVVVVVVVVVVCVVVRDPPNPPPDPPPPPD/DPPPPPPPDDDPVRVVVVVVVVVCVPPLQVLLQVLCVVLVDGPLLLVLLVVQVLDVQSKDWLVLSCLVSVPDSVVSVVSLVVCVVVVQKDWDADPVHNVIIMIGGDPVNVVSSVVSVVSSVVSCCVPPVVVDDPVRVVVVVVVVVVVCVVVRDPPNPPPDPPPPPD

Sequence (332 aa):
MTDAEEPRWLDPTQMAAWVRLVQVMAWLPPKLDEALKPHGLNTFEYGILVSLSDAPNGQVPVSTLAARARGSQSRVSHAVTRLQAKGWVCRSASTTDRRLSIVTLTDAGRARLVAAAPDHVESVRESVIDVLDDEQLLGLGSACAAIARGLQPADLPGMAPPGPWDMTDAEEPRWLDPTQMAAWVRLVQVMAWLPPKLDEALKPHGLNTFEYGILVSLSDAPNGQVPVSTLAARARGSQSRVSHAVTRLQAKGWVCRSASTTDRRLSIVTLTDAGRARLVAAAPDHVESVRESVIDVLDDEQLLGLGSACAAIARGLQPADLPGMAPPGPWD

Secondary structure (DSSP, 8-state):
--------PPPHHHHHHHHHHHHHHHHHHHHHHHHHGGGT--HHHHHHHHHHHHSGGGEEEHHHHHHHHTS-HHHHHHHHHHHHHTTSEEEEE-SS-TT-EEEEE-HHHHHHHHHHHHHHHHHHHHHTGGGS-HHHHHHHHHHHHHHHHHH--TTS-------TT-/--------PPPHHHHHHHHHHHHHHHHHHHHHHHHHGGGT--HHHHHHHHHHHHSGGGEEEHHHHHHHHTS-HHHHHHHHHHHHHTTSEEEEE-SS-TT-EEEEE-HHHHHHHHHHHHHHHHHHHHHTGGGS-HHHHHHHHHHHHHHHHHH--TTS-------TT-

Radius of gyration: 21.12 Å; Cα contacts (8 Å, |Δi|>4): 418; chains: 2; bounding box: 51×60×46 Å

pLDDT: mean 86.92, std 18.05, range [22.81, 98.81]